Protein AF-A4RRZ8-F1 (afdb_monomer_lite)

Foldseek 3Di:
DFKWKWKWKPDFDWDDWVQWDWDDDPDPIIITIHRDDDDDTDTDTDHPPQPLPPQKMWMWMWIDDPPDDIDIDIDIDGDDQAAWAAWQWWADPLDTDGAAQQWIDHTDHGSSNDTDHTHGHKEDWQWWADCLDTDGHPDPFIDHTGHTSNDDTDHTFAQWAAWQWWADPLDTDGAPQQWTDHTDHGSPPDTDHTHGDKAAWQWWADCLDTHHHDPQWIDHTGDTSVDDTDDTHRNPDDDPPDPPPDDDDDDDDDDDDDDDD

Radius of gyration: 51.97 Å; chains: 1; bounding box: 113×78×155 Å

Organism: Ostreococcus lucimarinus (strain CCE9901) (NCBI:txid436017)

Secondary structure (DSSP, 8-state):
---EEEEEESSSEEE--TT-EEEE-SSS-EEEEB-S-SS----EEEPPS--SS-SEEEEEEEEE-STT-EEEEEEEEEPP-PPEEPTTEEEETTEEEEPPTTEE--S-EETTS----PEE-B--TTEEEETTEEEEPPTT-B--TT-BTTS-----BPPBPPTTEEEETTEEEEPPTTEE--S--BTTS----PEEPBP-TTEEEETTEEEEPPTTEE--TT-BTTS----PEE-SS------------------------

pLDDT: mean 77.28, std 18.75, range [31.69, 98.19]

Structure (mmCIF, N/CA/C/O backbone):
data_AF-A4RRZ8-F1
#
_entry.id   AF-A4RRZ8-F1
#
loop_
_atom_site.group_PDB
_atom_site.id
_atom_site.type_symbol
_atom_site.label_atom_id
_atom_site.label_alt_id
_atom_site.label_comp_id
_atom_site.label_asym_id
_atom_site.label_entity_id
_atom_site.label_seq_id
_atom_site.pdbx_PDB_ins_code
_atom_site.Cartn_x
_atom_site.Cartn_y
_atom_site.Cartn_z
_atom_site.occupancy
_atom_site.B_iso_or_equiv
_atom_site.auth_seq_id
_atom_site.auth_comp_id
_atom_site.auth_asym_id
_atom_site.auth_atom_id
_atom_site.pdbx_PDB_model_num
ATOM 1 N N . LEU A 1 1 ? -35.994 7.129 66.683 1.00 42.31 1 LEU A N 1
ATOM 2 C CA . LEU A 1 1 ? -34.677 6.774 66.101 1.00 42.31 1 LEU A CA 1
ATOM 3 C C . LEU A 1 1 ? -34.670 7.232 64.650 1.00 42.31 1 LEU A C 1
ATOM 5 O O . LEU A 1 1 ? -35.465 6.716 63.872 1.00 42.31 1 LEU A O 1
ATOM 9 N N . ALA A 1 2 ? -33.872 8.247 64.314 1.00 42.00 2 ALA A N 1
ATOM 10 C CA . ALA A 1 2 ? -33.789 8.756 62.948 1.00 42.00 2 ALA A CA 1
ATOM 11 C C . ALA A 1 2 ? -33.245 7.652 62.030 1.00 42.00 2 ALA A C 1
ATOM 13 O O . ALA A 1 2 ? -32.128 7.175 62.224 1.00 42.00 2 ALA A O 1
ATOM 14 N N . ARG A 1 3 ? -34.059 7.208 61.072 1.00 53.50 3 ARG A N 1
ATOM 15 C CA . ARG A 1 3 ? -33.624 6.300 60.010 1.00 53.50 3 ARG A CA 1
ATOM 16 C C . ARG A 1 3 ? -32.958 7.162 58.947 1.00 53.50 3 ARG A C 1
ATOM 18 O O . ARG A 1 3 ? -33.644 7.947 58.306 1.00 53.50 3 ARG A O 1
ATOM 25 N N . ALA A 1 4 ? -31.641 7.054 58.809 1.00 56.56 4 ALA A N 1
ATOM 26 C CA . ALA A 1 4 ? -30.900 7.756 57.767 1.00 56.56 4 ALA A CA 1
ATOM 27 C C . ALA A 1 4 ? -30.707 6.827 56.566 1.00 56.56 4 ALA A C 1
ATOM 29 O O . ALA A 1 4 ? -30.208 5.715 56.739 1.00 56.56 4 ALA A O 1
ATOM 30 N N . ALA A 1 5 ? -31.107 7.272 55.374 1.00 62.09 5 ALA A N 1
ATOM 31 C CA . ALA A 1 5 ? -30.840 6.580 54.112 1.00 62.09 5 ALA A CA 1
ATOM 32 C C . ALA A 1 5 ? -29.694 7.264 53.359 1.00 62.09 5 ALA A C 1
ATOM 34 O O . ALA A 1 5 ? -29.632 8.491 53.383 1.00 62.09 5 ALA A O 1
ATOM 35 N N . PHE A 1 6 ? -28.832 6.498 52.684 1.00 66.81 6 PHE A N 1
ATOM 36 C CA . PHE A 1 6 ? -27.756 7.023 51.841 1.00 66.81 6 PHE A CA 1
ATOM 37 C C . PHE A 1 6 ? -27.669 6.354 50.477 1.00 66.81 6 PHE A C 1
ATOM 39 O O . PHE A 1 6 ? -28.046 5.196 50.329 1.00 66.81 6 PHE A O 1
ATOM 46 N N . ALA A 1 7 ? -27.153 7.100 49.499 1.00 66.44 7 ALA A N 1
ATOM 47 C CA . ALA A 1 7 ? -26.849 6.636 48.150 1.00 66.44 7 ALA A CA 1
ATOM 48 C C . ALA A 1 7 ? -25.417 7.040 47.764 1.00 66.44 7 ALA A C 1
ATOM 50 O O . ALA A 1 7 ? -24.978 8.125 48.145 1.00 66.44 7 ALA A O 1
ATOM 51 N N . HIS A 1 8 ? -24.715 6.173 47.033 1.00 68.94 8 HIS A N 1
ATOM 52 C CA . HIS A 1 8 ? -23.346 6.362 46.544 1.00 68.94 8 HIS A CA 1
ATOM 53 C C . HIS A 1 8 ? -23.204 5.767 45.138 1.00 68.94 8 HIS A C 1
ATOM 55 O O . HIS A 1 8 ? -23.720 4.676 44.902 1.00 68.94 8 HIS A O 1
ATOM 61 N N . ALA A 1 9 ? -22.471 6.434 44.244 1.00 69.94 9 ALA A N 1
ATOM 62 C CA . ALA A 1 9 ? -22.083 5.906 42.935 1.00 69.94 9 ALA A CA 1
ATOM 63 C C . ALA A 1 9 ? -20.554 5.958 42.784 1.00 69.94 9 ALA A C 1
ATOM 65 O O . ALA A 1 9 ? -19.946 6.956 43.165 1.00 69.94 9 ALA A O 1
ATOM 66 N N . SER A 1 10 ? -19.932 4.907 42.240 1.00 71.88 10 SER A N 1
ATOM 67 C CA . SER A 1 10 ? -18.472 4.864 42.017 1.00 71.88 10 SER A CA 1
ATOM 68 C C . SER A 1 10 ? -17.986 5.781 40.883 1.00 71.88 10 SER A C 1
ATOM 70 O O . SER A 1 10 ? -16.820 6.169 40.871 1.00 71.88 10 SER A O 1
ATOM 72 N N . ALA A 1 11 ? -18.874 6.141 39.951 1.00 70.44 11 ALA A N 1
ATOM 73 C CA . ALA A 1 11 ? -18.633 7.074 38.853 1.00 70.44 11 ALA A CA 1
ATOM 74 C C . ALA A 1 11 ? -19.948 7.750 38.410 1.00 70.44 11 ALA A C 1
ATOM 76 O O . ALA A 1 11 ? -21.047 7.306 38.760 1.00 70.44 11 ALA A O 1
ATOM 77 N N . GLY A 1 12 ? -19.842 8.817 37.614 1.00 70.38 12 GLY A N 1
ATOM 78 C CA . GLY A 1 12 ? -20.982 9.621 37.161 1.00 70.38 12 GLY A CA 1
ATOM 79 C C . GLY A 1 12 ? -21.395 10.668 38.192 1.00 70.38 12 GLY A C 1
ATOM 80 O O . GLY A 1 12 ? -20.732 10.859 39.212 1.00 70.38 12 GLY A O 1
ATOM 81 N N . THR A 1 13 ? -22.483 11.384 37.925 1.00 69.12 13 THR A N 1
ATOM 82 C CA . THR A 1 13 ? -22.967 12.437 38.826 1.00 69.12 13 THR A CA 1
ATOM 83 C C . THR A 1 13 ? -24.378 12.112 39.282 1.00 69.12 13 THR A C 1
ATOM 85 O O . THR A 1 13 ? -25.307 11.991 38.485 1.00 69.12 13 THR A O 1
ATOM 88 N N . ALA A 1 14 ? -24.546 11.970 40.594 1.00 62.25 14 ALA A N 1
ATOM 89 C CA . ALA A 1 14 ? -25.864 11.891 41.195 1.00 62.25 14 ALA A CA 1
ATOM 90 C C . ALA A 1 14 ? -26.516 13.280 41.155 1.00 62.25 14 ALA A C 1
ATOM 92 O O . ALA A 1 14 ? -25.993 14.251 41.705 1.00 62.25 14 ALA A O 1
ATOM 93 N N . THR A 1 15 ? -27.658 13.377 40.484 1.00 59.16 15 THR A N 1
ATOM 94 C CA . THR A 1 15 ? -28.470 14.598 40.458 1.00 59.16 15 THR A CA 1
ATOM 95 C C . THR A 1 15 ? -29.501 14.536 4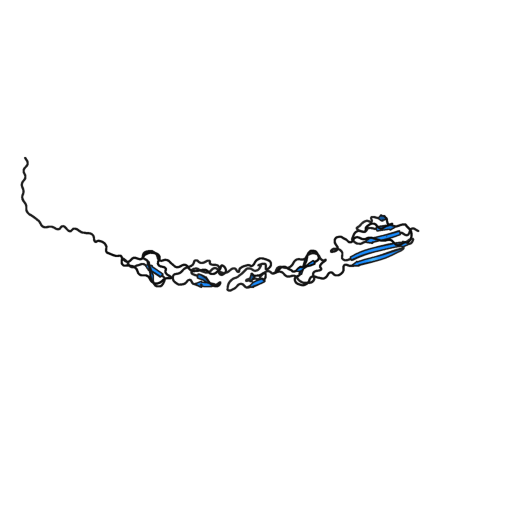1.580 1.00 59.16 15 THR A C 1
ATOM 97 O O . THR A 1 15 ? -30.027 13.469 41.892 1.00 59.16 15 THR A O 1
ATOM 100 N N . THR A 1 16 ? -29.725 15.675 42.233 1.00 57.06 16 THR A N 1
ATOM 101 C CA . THR A 1 16 ? -30.432 15.829 43.511 1.00 57.06 16 THR A CA 1
ATOM 102 C C . THR A 1 16 ? -31.694 14.967 43.639 1.00 57.06 16 THR A C 1
ATOM 104 O O . THR A 1 16 ? -32.581 14.991 42.790 1.00 57.06 16 THR A O 1
ATOM 107 N N . ILE A 1 17 ? -31.782 14.228 44.747 1.00 58.88 17 ILE A N 1
ATOM 108 C CA . ILE A 1 17 ? -32.890 13.332 45.098 1.00 58.88 17 ILE A CA 1
ATOM 109 C C . ILE A 1 17 ? -33.978 14.140 45.815 1.00 58.88 17 ILE A C 1
ATOM 111 O O . ILE A 1 17 ? -33.678 14.903 46.736 1.00 58.88 17 ILE A O 1
ATOM 115 N N . SER A 1 18 ? -35.251 13.924 45.478 1.00 57.97 18 SER A N 1
ATOM 116 C CA . SER A 1 18 ? -36.358 14.505 46.248 1.00 57.97 18 SER A CA 1
ATOM 117 C C . SER A 1 18 ? -36.330 14.009 47.703 1.00 57.97 18 SER A C 1
ATOM 119 O O . SER A 1 18 ? -36.471 12.814 47.984 1.00 57.97 18 SER A O 1
ATOM 121 N N . GLY A 1 19 ? -36.128 14.938 48.641 1.00 56.34 19 GLY A N 1
ATOM 122 C CA . GLY A 1 19 ? -36.114 14.672 50.079 1.00 56.34 19 GLY A CA 1
ATOM 123 C C . GLY A 1 19 ? -34.774 14.221 50.669 1.00 56.34 19 GLY A C 1
ATOM 124 O O . GLY A 1 19 ? -34.781 13.768 51.806 1.00 56.34 19 GLY A O 1
ATOM 125 N N . PHE A 1 20 ? -33.645 14.324 49.959 1.00 59.50 20 PHE A N 1
ATOM 126 C CA . PHE A 1 20 ? -32.319 14.100 50.555 1.00 59.50 20 PHE A CA 1
ATOM 127 C C . PHE A 1 20 ? -31.463 15.360 50.477 1.00 59.50 20 PHE A C 1
ATOM 129 O O . PHE A 1 20 ? -31.481 16.074 49.476 1.00 59.50 20 PHE A O 1
ATOM 136 N N . THR A 1 21 ? -30.647 15.579 51.503 1.00 61.75 21 THR A N 1
ATOM 137 C CA . THR A 1 21 ? -29.623 16.625 51.504 1.00 61.75 21 THR A CA 1
ATOM 138 C C . THR A 1 21 ? -28.299 16.020 51.049 1.00 61.75 21 THR A C 1
ATOM 140 O O . THR A 1 21 ? -27.862 15.000 51.592 1.00 61.75 21 THR A O 1
ATOM 143 N N . ALA A 1 22 ? -27.669 16.632 50.044 1.00 59.47 22 ALA A N 1
ATOM 144 C CA . ALA A 1 22 ? -26.332 16.254 49.600 1.00 59.47 22 ALA A CA 1
ATOM 145 C C . ALA A 1 22 ? -25.314 16.515 50.718 1.00 59.47 22 ALA A C 1
ATOM 147 O O . ALA A 1 22 ? -25.332 17.570 51.354 1.00 59.47 22 ALA A O 1
ATOM 148 N N . LYS A 1 23 ? -24.422 15.557 50.954 1.00 58.88 23 LYS A N 1
ATOM 149 C CA . LYS A 1 23 ? -23.319 15.669 51.901 1.00 58.88 23 LYS A CA 1
ATOM 150 C C . LYS A 1 23 ? -22.023 15.352 51.164 1.00 58.88 23 LYS A C 1
ATOM 152 O O . LYS A 1 23 ? -21.817 14.234 50.691 1.00 58.88 23 LYS A O 1
ATOM 157 N N . SER A 1 24 ? -21.139 16.339 51.076 1.00 52.25 24 SER A N 1
ATOM 158 C CA . SER A 1 24 ? -19.786 16.126 50.577 1.00 52.25 24 SER A CA 1
ATOM 159 C C . SER A 1 24 ? -19.030 15.222 51.550 1.00 52.25 24 SER A C 1
ATOM 161 O O . SER A 1 24 ? -18.995 15.458 52.758 1.00 52.25 24 SER A O 1
ATOM 163 N N . CYS A 1 25 ? -18.454 14.148 51.025 1.00 48.31 25 CYS A N 1
ATOM 164 C CA . CYS A 1 25 ? -17.498 13.306 51.732 1.00 48.31 25 CYS A CA 1
ATOM 165 C C . CYS A 1 25 ? -16.160 13.422 50.992 1.00 48.31 25 CYS A C 1
ATOM 167 O O . CYS A 1 25 ? -16.152 13.664 49.789 1.00 48.31 25 CYS A O 1
ATOM 169 N N . GLY A 1 26 ? -15.028 13.316 51.694 1.00 40.56 26 GLY A N 1
ATOM 170 C CA . GLY A 1 26 ? -13.715 13.386 51.041 1.00 40.56 26 GLY A CA 1
ATOM 171 C C . GLY A 1 26 ? -13.556 12.283 49.984 1.00 40.56 26 GLY A C 1
ATOM 172 O O . GLY A 1 26 ? -13.841 11.123 50.276 1.00 40.56 26 GLY A O 1
ATOM 173 N N . GLY A 1 27 ? -13.115 12.646 48.773 1.00 53.72 27 GLY A N 1
ATOM 174 C CA . GLY A 1 27 ? -12.988 11.752 47.608 1.00 53.72 27 GLY A CA 1
ATOM 175 C C . GLY A 1 27 ? -14.023 12.026 46.502 1.00 53.72 27 GLY A C 1
ATOM 176 O O . GLY A 1 27 ? -14.731 13.026 46.542 1.00 53.72 27 GLY A O 1
ATOM 177 N N . THR A 1 28 ? -14.126 11.139 45.503 1.00 41.31 28 THR A N 1
ATOM 178 C CA . THR A 1 28 ? -15.134 11.205 44.412 1.00 41.31 28 THR A CA 1
ATOM 179 C C . THR A 1 28 ? -16.538 10.742 44.841 1.00 41.31 28 THR A C 1
ATOM 181 O O . THR A 1 28 ? -17.485 10.790 44.059 1.00 41.31 28 THR A O 1
ATOM 184 N N . ALA A 1 29 ? -16.686 10.309 46.092 1.00 44.91 29 ALA A N 1
ATOM 185 C CA . ALA A 1 29 ? -17.890 9.716 46.657 1.00 44.91 29 ALA A CA 1
ATOM 186 C C . ALA A 1 29 ? -18.890 10.777 47.166 1.00 44.91 29 ALA A C 1
ATOM 188 O O . ALA A 1 29 ? -18.648 11.437 48.178 1.00 44.91 29 ALA A O 1
ATOM 189 N N . GLN A 1 30 ? -20.056 10.900 46.524 1.00 55.41 30 GLN A N 1
ATOM 190 C CA . GLN A 1 30 ? -21.187 11.702 47.023 1.00 55.41 30 GLN A CA 1
ATOM 191 C C . GLN A 1 30 ? -22.047 10.854 47.976 1.00 55.41 30 GLN A C 1
ATOM 193 O O . GLN A 1 30 ? -22.401 9.725 47.634 1.00 55.41 30 GLN A O 1
ATOM 198 N N . GLN A 1 31 ? -22.393 11.378 49.159 1.00 57.97 31 GLN A N 1
ATOM 199 C CA . GLN A 1 31 ? -23.357 10.757 50.077 1.00 57.97 31 GLN A CA 1
ATOM 200 C C . GLN A 1 31 ? -24.593 11.651 50.206 1.00 57.97 31 GLN A C 1
ATOM 202 O O . GLN A 1 31 ? -24.480 12.859 50.372 1.00 57.97 31 GLN A O 1
ATOM 207 N N . TYR A 1 32 ? -25.786 11.069 50.178 1.00 59.12 32 TYR A N 1
ATOM 208 C CA . TYR A 1 32 ? -27.049 11.788 50.395 1.00 59.12 32 TYR A CA 1
ATOM 209 C C . TYR A 1 32 ? -27.674 11.307 51.702 1.00 59.12 32 TYR A C 1
ATOM 211 O O . TYR A 1 32 ? -27.564 10.127 51.994 1.00 59.12 32 TYR A O 1
ATOM 219 N N . ALA A 1 33 ? -28.306 12.169 52.500 1.00 59.09 33 ALA A N 1
ATOM 220 C CA . ALA A 1 33 ? -28.967 11.759 53.746 1.00 59.09 33 ALA A CA 1
ATOM 221 C C . ALA A 1 33 ? -30.409 12.278 53.823 1.00 59.09 33 ALA A C 1
ATOM 223 O O . ALA A 1 33 ? -30.681 13.417 53.448 1.00 59.09 33 ALA A O 1
ATOM 224 N N . ASN A 1 34 ? -31.327 11.460 54.341 1.00 60.94 34 ASN A N 1
ATOM 225 C CA . ASN A 1 34 ? -32.708 11.848 54.653 1.00 60.94 34 ASN A CA 1
ATOM 226 C C . ASN A 1 34 ? -33.050 11.426 56.089 1.00 60.94 34 ASN A C 1
ATOM 228 O O . ASN A 1 34 ? -32.722 10.309 56.475 1.00 60.94 34 ASN A O 1
ATOM 232 N N . SER A 1 35 ? -33.694 12.301 56.867 1.00 55.41 35 SER A N 1
ATOM 233 C CA . SER A 1 35 ? -34.148 12.060 58.248 1.00 55.41 35 SER A CA 1
ATOM 234 C C . SER A 1 35 ? -35.673 11.855 58.387 1.00 55.41 35 SER A C 1
ATOM 236 O O . SER A 1 35 ? -36.175 11.780 59.509 1.00 55.41 35 SER A O 1
ATOM 238 N N . GLY A 1 36 ? -36.417 11.762 57.276 1.00 55.88 36 GLY A N 1
ATOM 239 C CA . GLY A 1 36 ? -37.886 11.724 57.219 1.00 55.88 36 GLY A CA 1
ATOM 240 C C . GLY A 1 36 ? -38.544 10.349 56.990 1.00 55.88 36 GLY A C 1
ATOM 241 O O . GLY A 1 36 ? -37.880 9.338 56.775 1.00 55.88 36 GLY A O 1
ATOM 242 N N . ALA A 1 37 ? -39.886 10.340 57.058 1.00 53.06 37 ALA A N 1
ATOM 243 C CA . ALA A 1 37 ? -40.783 9.174 57.121 1.00 53.06 37 ALA A CA 1
ATOM 244 C C . ALA A 1 37 ? -40.642 8.125 55.992 1.00 53.06 37 ALA A C 1
ATOM 246 O O . ALA A 1 37 ? -40.188 8.417 54.884 1.00 53.06 37 ALA A O 1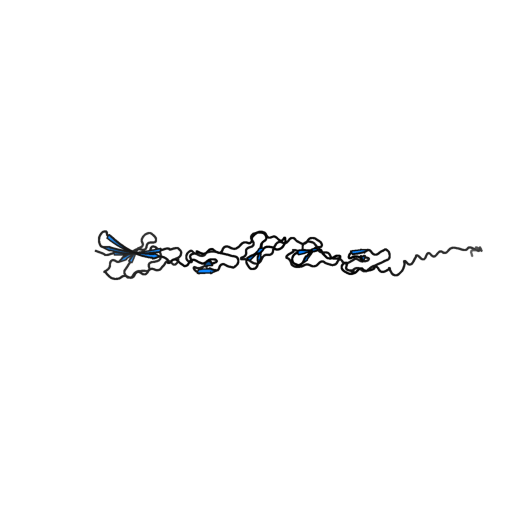
ATOM 247 N N . SER A 1 38 ? -41.102 6.899 56.284 1.00 56.81 38 SER A N 1
ATOM 248 C CA . SER A 1 38 ? -41.115 5.747 55.372 1.00 56.81 38 SER A CA 1
ATOM 249 C C . SER A 1 38 ? -41.906 6.024 54.089 1.00 56.81 38 SER A C 1
ATOM 251 O O . SER A 1 38 ? -43.068 6.415 54.155 1.00 56.81 38 SER A O 1
ATOM 253 N N . GLY A 1 39 ? -41.296 5.765 52.932 1.00 62.12 39 GLY A N 1
ATOM 254 C CA . GLY A 1 39 ? -41.930 5.845 51.615 1.00 62.12 39 GLY A CA 1
ATOM 255 C C . GLY A 1 39 ? -40.915 5.629 50.490 1.00 62.12 39 GLY A C 1
ATOM 256 O O . GLY A 1 39 ? -39.708 5.687 50.731 1.00 62.12 39 GLY A O 1
ATOM 257 N N . THR A 1 40 ? -41.393 5.387 49.269 1.00 63.03 40 THR A N 1
ATOM 258 C CA . THR A 1 40 ? -40.542 5.253 48.075 1.00 63.03 40 THR A CA 1
ATOM 259 C C . THR A 1 40 ? -39.815 6.565 47.784 1.00 63.03 40 THR A C 1
ATOM 261 O O . THR A 1 40 ? -40.402 7.647 47.872 1.00 63.03 40 THR A O 1
ATOM 264 N N . LYS A 1 41 ? -38.529 6.477 47.438 1.00 67.06 41 LYS A N 1
ATOM 265 C CA . LYS A 1 41 ? -37.693 7.614 47.039 1.00 67.06 41 LYS A CA 1
ATOM 266 C C . LYS A 1 41 ? -37.036 7.311 45.695 1.00 67.06 41 LYS A C 1
ATOM 268 O O . LYS A 1 41 ? -36.606 6.183 45.478 1.00 67.06 41 LYS A O 1
ATOM 273 N N . THR A 1 42 ? -36.941 8.314 44.826 1.00 66.06 42 THR A N 1
ATOM 274 C CA . THR A 1 42 ? -36.395 8.165 43.467 1.00 66.06 42 THR A CA 1
ATOM 275 C C . THR A 1 42 ? -35.025 8.813 43.373 1.00 66.06 42 THR A C 1
ATOM 277 O O . THR A 1 42 ? -34.907 10.016 43.590 1.00 66.06 42 THR A O 1
ATOM 280 N N . PHE A 1 43 ? -34.010 8.022 43.034 1.00 69.38 43 PHE A N 1
ATOM 281 C CA . PHE A 1 43 ? -32.640 8.463 42.789 1.00 69.38 43 PHE A CA 1
ATOM 282 C C . PHE A 1 43 ? -32.410 8.632 41.285 1.00 69.38 43 PHE A C 1
ATOM 284 O O . PHE A 1 43 ? -32.597 7.678 40.533 1.00 69.38 43 PHE A O 1
ATOM 291 N N . THR A 1 44 ? -31.991 9.826 40.857 1.00 70.44 44 THR A N 1
ATOM 292 C CA . THR A 1 44 ? -31.631 10.095 39.458 1.00 70.44 44 THR A CA 1
ATOM 293 C C . THR A 1 44 ? -30.116 10.176 39.338 1.00 70.44 44 THR A C 1
ATOM 295 O O . THR A 1 44 ? -29.476 11.056 39.919 1.00 70.44 44 THR A O 1
ATOM 298 N N . TRP A 1 45 ? -29.540 9.261 38.568 1.00 74.06 45 TRP A N 1
ATOM 299 C CA . TRP A 1 45 ? -28.114 9.221 38.272 1.00 74.06 45 TRP A CA 1
ATOM 300 C C . TRP A 1 45 ? -27.881 9.558 36.810 1.00 74.06 45 TRP A C 1
ATOM 302 O O . TRP A 1 45 ? -28.532 8.998 35.929 1.00 74.06 45 TRP A O 1
ATOM 312 N N . THR A 1 46 ? -26.948 10.472 36.570 1.00 73.19 46 THR A N 1
ATOM 313 C CA . THR A 1 46 ? -26.467 10.775 35.227 1.00 73.19 46 THR A CA 1
ATOM 314 C C . THR A 1 46 ? -25.170 10.015 35.007 1.00 73.19 46 THR A C 1
ATOM 316 O O . THR A 1 46 ? -24.222 10.144 35.792 1.00 73.19 46 THR A O 1
ATOM 319 N N . ALA A 1 47 ? -25.145 9.215 33.944 1.00 69.88 47 ALA A N 1
ATOM 320 C CA . ALA A 1 47 ? -23.963 8.473 33.546 1.00 69.88 47 ALA A CA 1
ATOM 321 C C . ALA A 1 47 ? -22.767 9.411 33.296 1.00 69.88 47 ALA A C 1
ATOM 323 O O . ALA A 1 47 ? -22.972 10.553 32.876 1.00 69.88 47 ALA A O 1
ATOM 324 N N . PRO A 1 48 ? -21.520 8.963 33.548 1.00 69.06 48 PRO A N 1
ATOM 325 C CA . PRO A 1 48 ? -20.341 9.706 33.129 1.00 69.06 48 PRO A CA 1
ATOM 326 C C . PRO A 1 48 ? -20.419 10.029 31.635 1.00 69.06 48 PRO A C 1
ATOM 328 O O . PRO A 1 48 ? -20.861 9.197 30.844 1.00 69.06 48 PRO A O 1
ATOM 331 N N . ALA A 1 49 ? -19.943 11.214 31.252 1.00 65.00 49 ALA A N 1
ATOM 332 C CA . ALA A 1 49 ? -19.852 11.600 29.844 1.00 65.00 49 ALA A CA 1
ATOM 333 C C . ALA A 1 49 ? -18.916 10.672 29.046 1.00 65.00 49 ALA A C 1
ATOM 335 O O . ALA A 1 49 ? -19.108 10.489 27.849 1.00 65.00 49 ALA A O 1
ATOM 336 N N . ASP A 1 50 ? -17.940 10.060 29.722 1.00 62.53 50 ASP A N 1
ATOM 337 C CA . ASP A 1 50 ? -17.043 9.062 29.158 1.00 62.53 50 ASP A CA 1
ATOM 338 C C . ASP A 1 50 ? -17.301 7.678 29.779 1.00 62.53 50 ASP A C 1
ATOM 340 O O . ASP A 1 50 ? -16.887 7.382 30.899 1.00 62.53 50 ASP A O 1
ATOM 344 N N . LEU A 1 51 ? -17.998 6.819 29.035 1.00 64.12 51 LEU A N 1
ATOM 345 C CA . LEU A 1 51 ? -18.240 5.419 29.403 1.00 64.12 51 LEU A CA 1
ATOM 346 C C . LEU A 1 51 ? -17.117 4.474 28.935 1.00 64.12 51 LEU A C 1
ATOM 348 O O . LEU A 1 51 ? -17.182 3.264 29.182 1.00 64.12 51 LEU A O 1
ATOM 352 N N . THR A 1 52 ? -16.091 4.983 28.245 1.00 61.91 52 THR A N 1
ATOM 353 C CA . THR A 1 52 ? -14.968 4.158 27.771 1.00 61.91 52 THR A CA 1
ATOM 354 C C . THR A 1 52 ? -14.025 3.788 28.915 1.00 61.91 52 THR A C 1
ATOM 356 O O . THR A 1 52 ? -13.583 2.639 28.985 1.00 61.91 52 THR A O 1
ATOM 359 N N . SER A 1 53 ? -13.831 4.706 29.867 1.00 59.62 53 SER A N 1
ATOM 360 C CA . SER A 1 53 ? -12.984 4.558 31.059 1.00 59.62 53 SER A CA 1
ATOM 361 C C . SER A 1 53 ? -13.649 3.843 32.244 1.00 59.62 53 SER A C 1
ATOM 363 O O . SER A 1 53 ? -12.988 3.574 33.248 1.00 59.62 53 SER A O 1
ATOM 365 N N . VAL A 1 54 ? -14.937 3.491 32.141 1.00 64.56 54 VAL A N 1
ATOM 366 C CA . VAL A 1 54 ? -15.706 2.868 33.229 1.00 64.56 54 VAL A CA 1
ATOM 367 C C . VAL A 1 54 ? -16.244 1.502 32.791 1.00 64.56 54 VAL A C 1
ATOM 369 O O . VAL A 1 54 ? -17.146 1.407 31.962 1.00 64.56 54 VAL A O 1
ATOM 372 N N . SER A 1 55 ? -15.689 0.421 33.348 1.00 66.81 55 SER A N 1
ATOM 373 C CA . SER A 1 55 ? -16.116 -0.963 33.065 1.00 66.81 55 SER A CA 1
ATOM 374 C C . SER A 1 55 ? -17.391 -1.359 33.816 1.00 66.81 55 SER A C 1
ATOM 376 O O . SER A 1 55 ? -18.220 -2.115 33.299 1.00 66.81 55 SER A O 1
ATOM 378 N N . SER A 1 56 ? -17.566 -0.820 35.021 1.00 71.00 56 SER A N 1
ATOM 379 C CA . SER A 1 56 ? -18.754 -1.003 35.843 1.00 71.00 56 SER A CA 1
ATOM 380 C C . SER A 1 56 ? -19.007 0.205 36.737 1.00 71.00 56 SER A C 1
ATOM 382 O O . SER A 1 56 ? -18.070 0.824 37.244 1.00 71.00 56 SER A O 1
ATOM 384 N N . VAL A 1 57 ? -20.280 0.510 36.975 1.00 72.25 57 VAL A N 1
ATOM 385 C CA . VAL A 1 57 ? -20.705 1.497 37.973 1.00 72.25 57 VAL A CA 1
ATOM 386 C C . VAL A 1 57 ? -21.445 0.775 39.084 1.00 72.25 57 VAL A C 1
ATOM 388 O O . VAL A 1 57 ? -22.439 0.100 38.823 1.00 72.25 57 VAL A O 1
ATOM 391 N N . ASP A 1 58 ? -20.992 0.963 40.319 1.00 74.56 58 ASP A N 1
ATOM 392 C CA . ASP A 1 58 ? -21.683 0.462 41.499 1.00 74.56 58 ASP A CA 1
ATOM 393 C C . ASP A 1 58 ? -22.517 1.578 42.112 1.00 74.56 58 ASP A C 1
ATOM 395 O O . ASP A 1 58 ? -21.989 2.613 42.527 1.00 74.56 58 ASP A O 1
ATOM 399 N N . ILE A 1 59 ? -23.823 1.344 42.199 1.00 72.88 59 ILE A N 1
ATOM 400 C CA . ILE A 1 59 ? -24.778 2.209 42.885 1.00 72.88 59 ILE A CA 1
ATOM 401 C C . ILE A 1 59 ? -25.166 1.509 44.183 1.00 72.88 59 ILE A C 1
ATOM 403 O O . ILE A 1 59 ? -25.839 0.482 44.174 1.00 72.88 59 ILE A O 1
ATOM 407 N N . SER A 1 60 ? -24.726 2.049 45.316 1.00 71.06 60 SER A N 1
ATOM 408 C CA . SER A 1 60 ? -25.087 1.539 46.639 1.00 71.06 60 SER A CA 1
ATOM 409 C C . SER A 1 60 ? -26.170 2.405 47.264 1.00 71.06 60 SER A C 1
ATOM 411 O O . SER A 1 60 ? -25.973 3.612 47.389 1.00 71.06 60 SER A O 1
ATOM 413 N N . ALA A 1 61 ? -27.252 1.797 47.742 1.00 69.69 61 ALA A N 1
ATOM 414 C CA . ALA A 1 61 ? -28.234 2.431 48.615 1.00 69.69 61 ALA A CA 1
ATOM 415 C C . ALA A 1 61 ? -28.284 1.698 49.959 1.00 69.69 61 ALA A C 1
ATOM 417 O O . ALA A 1 61 ? -28.188 0.473 50.006 1.00 69.69 61 ALA A O 1
ATOM 418 N N . GLY A 1 62 ? -28.431 2.416 51.068 1.00 67.00 62 GLY A N 1
ATOM 419 C CA . GLY A 1 62 ? -28.543 1.773 52.373 1.00 67.00 62 GLY A CA 1
ATOM 420 C C . GLY A 1 62 ? -29.290 2.590 53.405 1.00 67.00 62 GLY A C 1
ATOM 421 O O . GLY A 1 62 ? -29.541 3.777 53.207 1.00 67.00 62 GLY A O 1
ATOM 422 N N . TYR A 1 63 ? -29.656 1.945 54.510 1.00 64.69 63 TYR A N 1
ATOM 423 C CA . TYR A 1 63 ? -30.280 2.599 55.658 1.00 64.69 63 TYR A CA 1
ATOM 424 C C . TYR A 1 63 ? -29.624 2.159 56.969 1.00 64.69 63 TYR A C 1
ATOM 426 O O . TYR A 1 63 ? -29.175 1.019 57.100 1.00 64.69 63 TYR A O 1
ATOM 434 N N . ALA A 1 64 ? -29.575 3.070 57.942 1.00 60.22 64 ALA A N 1
ATOM 435 C CA . ALA A 1 64 ? -29.125 2.791 59.304 1.00 60.22 64 ALA A CA 1
ATOM 436 C C . ALA A 1 64 ? -30.338 2.665 60.239 1.00 60.22 64 ALA A C 1
ATOM 438 O O . ALA A 1 64 ? -31.119 3.611 60.389 1.00 60.22 64 ALA A O 1
ATOM 439 N N . ALA A 1 65 ? -30.512 1.497 60.860 1.00 53.62 65 ALA A N 1
ATOM 440 C CA . ALA A 1 65 ? -31.608 1.222 61.788 1.00 53.62 65 ALA A CA 1
ATOM 441 C C . ALA A 1 65 ? -31.078 1.064 63.219 1.00 53.62 65 ALA A C 1
ATOM 443 O O . ALA A 1 65 ? -30.749 -0.038 63.640 1.00 53.62 65 ALA A O 1
ATOM 444 N N . GLY A 1 66 ? -31.016 2.163 63.980 1.00 53.81 66 GLY A N 1
ATOM 445 C CA . GLY A 1 66 ? -30.485 2.119 65.349 1.00 53.81 66 GLY A CA 1
ATOM 446 C C . GLY A 1 66 ? -28.999 1.730 65.385 1.00 53.81 66 GLY A C 1
ATOM 447 O O . GLY A 1 66 ? -28.382 1.496 64.352 1.00 53.81 66 GLY A O 1
ATOM 448 N N . GLN A 1 67 ? -28.383 1.774 66.563 1.00 45.84 67 GLN A N 1
ATOM 449 C CA . GLN A 1 67 ? -26.926 1.774 66.729 1.00 45.84 67 GLN A CA 1
ATOM 450 C C . GLN A 1 67 ? -26.251 0.527 66.116 1.00 45.84 67 GLN A C 1
ATOM 452 O O . GLN A 1 67 ? -26.248 -0.537 66.721 1.00 45.84 67 GLN A O 1
ATOM 457 N N . GLY A 1 68 ? -25.645 0.674 64.932 1.00 51.84 68 GLY A N 1
ATOM 458 C CA . GLY A 1 68 ? -24.561 -0.200 64.466 1.00 51.84 68 GLY A CA 1
ATOM 459 C C . GLY A 1 68 ? -24.763 -0.957 63.150 1.00 51.84 68 GLY A C 1
ATOM 460 O O . GLY A 1 68 ? -23.763 -1.298 62.524 1.00 51.84 68 GLY A O 1
ATOM 461 N N . ALA A 1 69 ? -25.992 -1.195 62.679 1.00 55.25 69 ALA A N 1
ATOM 462 C CA . ALA A 1 69 ? -26.214 -2.013 61.480 1.00 55.25 69 ALA A CA 1
ATOM 463 C C . ALA A 1 69 ? -26.650 -1.174 60.270 1.00 55.25 69 ALA A C 1
ATOM 465 O O . ALA A 1 69 ? -27.710 -0.540 60.271 1.00 55.25 69 ALA A O 1
ATOM 466 N N . VAL A 1 70 ? -25.821 -1.195 59.224 1.00 61.81 70 VAL A N 1
ATOM 467 C CA . VAL A 1 70 ? -26.113 -0.604 57.917 1.00 61.81 70 VAL A CA 1
ATOM 468 C C . VAL A 1 70 ? -26.440 -1.725 56.935 1.00 61.81 70 VAL A C 1
ATOM 470 O O . VAL A 1 70 ? -25.579 -2.546 56.629 1.00 61.81 70 VAL A O 1
ATOM 473 N N . THR A 1 71 ? -27.658 -1.743 56.396 1.00 64.12 71 THR A N 1
ATOM 474 C CA . THR A 1 71 ? -28.006 -2.635 55.279 1.00 64.12 71 THR A CA 1
ATOM 475 C C . THR A 1 71 ? -27.702 -1.913 53.971 1.00 64.12 71 THR A C 1
ATOM 477 O O . THR A 1 71 ? -28.266 -0.847 53.729 1.00 64.12 71 THR A O 1
ATOM 480 N N . ARG A 1 72 ? -26.808 -2.468 53.139 1.00 69.50 72 ARG A N 1
ATOM 481 C CA . ARG A 1 72 ? -26.482 -1.960 51.795 1.00 69.50 72 ARG A CA 1
ATOM 482 C C . ARG A 1 72 ? -27.083 -2.863 50.723 1.00 69.50 72 ARG A C 1
ATOM 484 O O . ARG A 1 72 ? -26.925 -4.077 50.785 1.00 69.50 72 ARG A O 1
ATOM 491 N N . GLN A 1 73 ? -27.715 -2.258 49.729 1.00 73.31 73 GLN A N 1
ATOM 492 C CA . GLN A 1 73 ? -28.030 -2.877 48.450 1.00 73.31 73 GLN A CA 1
ATOM 493 C C . GLN A 1 73 ? -27.139 -2.245 47.387 1.00 73.31 73 GLN A C 1
ATOM 495 O O . GLN A 1 73 ? -27.064 -1.019 47.305 1.00 73.31 73 GLN A O 1
ATOM 500 N N . THR A 1 74 ? -26.466 -3.077 46.599 1.00 74.94 74 THR A N 1
ATOM 501 C CA . THR A 1 74 ? -25.597 -2.639 45.504 1.00 74.94 74 THR A CA 1
ATOM 502 C C . THR A 1 74 ? -26.210 -3.077 44.183 1.00 74.94 74 THR A C 1
ATOM 504 O O . THR A 1 74 ? -26.551 -4.245 44.016 1.00 74.94 74 THR A O 1
ATOM 507 N N . ILE A 1 75 ? -26.345 -2.136 43.254 1.00 76.75 75 ILE A N 1
ATOM 508 C CA . ILE A 1 75 ? -26.687 -2.378 41.854 1.00 76.75 75 ILE A CA 1
ATOM 509 C C . ILE A 1 75 ? -25.415 -2.134 41.048 1.00 76.75 75 ILE A C 1
ATOM 511 O O . ILE A 1 75 ? -24.906 -1.014 41.038 1.00 76.75 75 ILE A O 1
ATOM 515 N N . THR A 1 76 ? -24.916 -3.168 40.377 1.00 76.88 76 THR A N 1
ATOM 516 C CA . THR A 1 76 ? -23.759 -3.066 39.484 1.00 76.88 76 THR A CA 1
ATOM 517 C C . THR A 1 76 ? -24.251 -2.974 38.047 1.00 76.88 76 THR A C 1
ATOM 519 O O . THR A 1 76 ? -24.894 -3.891 37.535 1.00 76.88 76 THR A O 1
ATOM 522 N N . LEU A 1 77 ? -23.958 -1.853 37.394 1.00 74.56 77 LEU A N 1
ATOM 523 C CA . LEU A 1 77 ? -24.183 -1.664 35.966 1.00 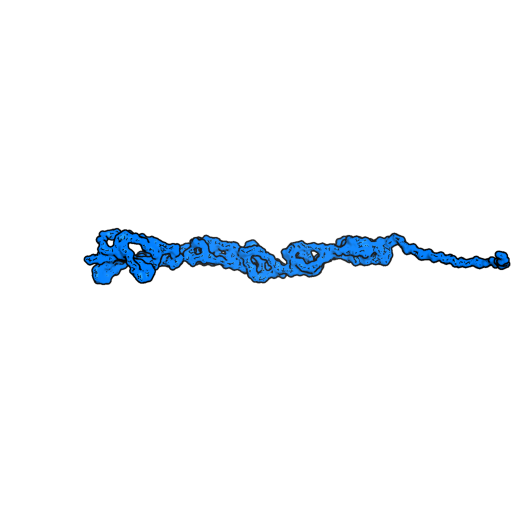74.56 77 LEU A CA 1
ATOM 524 C C . LEU A 1 77 ? -22.891 -2.018 35.239 1.00 74.56 77 LEU A C 1
ATOM 526 O O . LEU A 1 77 ? -21.914 -1.277 35.323 1.00 74.56 77 LEU A O 1
ATOM 530 N N . THR A 1 78 ? -22.875 -3.149 34.543 1.00 71.06 78 THR A N 1
ATOM 531 C CA . THR A 1 78 ? -21.725 -3.570 33.736 1.00 71.06 78 THR A CA 1
ATOM 532 C C . THR A 1 78 ? -21.939 -3.161 32.288 1.00 71.06 78 THR A C 1
ATOM 534 O O . THR A 1 78 ? -23.027 -3.345 31.737 1.00 71.06 78 THR A O 1
ATOM 537 N N . ARG A 1 79 ? -20.895 -2.622 31.651 1.00 70.00 79 ARG A N 1
ATOM 538 C CA . ARG A 1 79 ? -20.933 -2.350 30.212 1.00 70.00 79 ARG A CA 1
ATOM 539 C C . ARG A 1 79 ? -21.138 -3.668 29.462 1.00 70.00 79 ARG A C 1
ATOM 541 O O . ARG A 1 79 ? -20.370 -4.609 29.658 1.00 70.00 79 ARG A O 1
ATOM 548 N N . ALA A 1 80 ? -22.154 -3.734 28.601 1.00 67.81 80 ALA A N 1
ATOM 549 C CA . ALA A 1 80 ? -22.319 -4.877 27.708 1.00 67.81 80 ALA A CA 1
ATOM 550 C C . ALA A 1 80 ? -21.046 -5.039 26.853 1.00 67.81 80 ALA A C 1
ATOM 552 O O . ALA A 1 80 ? -20.460 -4.023 26.460 1.00 67.81 80 ALA A O 1
ATOM 553 N N . PRO A 1 81 ? -20.590 -6.271 26.560 1.00 66.69 81 PRO A N 1
ATOM 554 C CA . PRO A 1 81 ? -19.488 -6.466 25.631 1.00 66.69 81 PRO A CA 1
ATOM 555 C C . PRO A 1 81 ? -19.898 -5.872 24.279 1.00 66.69 81 PRO A C 1
ATOM 557 O O . PRO A 1 81 ? -20.777 -6.395 23.598 1.00 66.69 81 PRO A O 1
ATOM 560 N N . GLY A 1 82 ? -19.312 -4.723 23.931 1.00 67.56 82 GLY A N 1
ATOM 561 C CA . GLY A 1 82 ? -19.487 -4.128 22.613 1.00 67.56 82 GLY A CA 1
ATOM 562 C C . GLY A 1 82 ? -18.961 -5.096 21.563 1.00 67.56 82 GLY A C 1
ATOM 563 O O . GLY A 1 82 ? -17.956 -5.769 21.804 1.00 67.56 82 GLY A O 1
ATOM 564 N N . ALA A 1 83 ? -19.643 -5.186 20.420 1.00 80.00 83 ALA A N 1
ATOM 565 C CA . ALA A 1 83 ? -19.157 -5.989 19.307 1.00 80.00 83 ALA A CA 1
ATOM 566 C C . ALA A 1 83 ? -17.720 -5.568 18.975 1.00 80.00 83 ALA A C 1
ATOM 568 O O . ALA A 1 83 ? -17.425 -4.377 18.872 1.00 80.00 83 ALA A O 1
ATOM 569 N N . ALA A 1 84 ? -16.823 -6.543 18.863 1.00 90.12 84 ALA A N 1
ATOM 570 C CA . ALA A 1 84 ? -15.471 -6.273 18.418 1.00 90.12 84 ALA A CA 1
ATOM 571 C C . ALA A 1 84 ? -15.466 -6.040 16.903 1.00 90.12 84 ALA A C 1
ATOM 573 O O . ALA A 1 84 ? -16.214 -6.698 16.174 1.00 90.12 84 ALA A O 1
ATOM 574 N N . CYS A 1 85 ? -14.617 -5.136 16.423 1.00 95.00 85 CYS A N 1
ATOM 575 C CA . CYS A 1 85 ? -14.473 -4.909 14.995 1.00 95.00 85 CYS A CA 1
ATOM 576 C C . CYS A 1 85 ? -13.929 -6.155 14.295 1.00 95.00 85 CYS A C 1
ATOM 578 O O . CYS A 1 85 ? -13.086 -6.887 14.833 1.00 95.00 85 CYS A O 1
ATOM 580 N N . ALA A 1 86 ? -14.447 -6.393 13.091 1.00 96.38 86 ALA A N 1
ATOM 581 C CA . ALA A 1 86 ? -14.027 -7.501 12.248 1.00 96.38 86 ALA A CA 1
ATOM 582 C C . ALA A 1 86 ? -12.624 -7.255 11.667 1.00 96.38 86 ALA A C 1
ATOM 584 O O . ALA A 1 86 ? -12.044 -6.177 11.810 1.00 96.38 86 ALA A O 1
ATOM 585 N N . THR A 1 87 ? -12.074 -8.258 10.983 1.00 97.31 87 THR A N 1
ATOM 586 C CA . THR A 1 87 ? -10.815 -8.111 10.241 1.00 97.31 87 THR A CA 1
ATOM 587 C C . THR A 1 87 ? -10.924 -6.963 9.234 1.00 97.31 87 THR A C 1
ATOM 589 O O . THR A 1 87 ? -11.959 -6.795 8.589 1.00 97.31 87 THR A O 1
ATOM 592 N N . ASN A 1 88 ? -9.845 -6.192 9.085 1.00 97.06 88 ASN A N 1
ATOM 593 C CA . ASN A 1 88 ? -9.758 -5.001 8.232 1.00 97.06 88 ASN A CA 1
ATOM 594 C C . ASN A 1 88 ? -10.727 -3.874 8.620 1.00 97.06 88 ASN A C 1
ATOM 596 O O . ASN A 1 88 ? -11.115 -3.064 7.777 1.00 97.06 88 ASN A O 1
ATOM 600 N N . GLN A 1 89 ? -11.091 -3.791 9.900 1.00 97.31 89 GLN A N 1
ATOM 601 C CA . GLN A 1 89 ? -11.783 -2.645 10.483 1.00 97.31 89 GLN A CA 1
ATOM 602 C C . GLN A 1 89 ? -10.990 -2.088 11.668 1.00 97.31 89 GLN A C 1
ATOM 604 O O . GLN A 1 89 ? -10.316 -2.826 12.384 1.00 97.31 89 GLN A O 1
ATOM 609 N N . ARG A 1 90 ? -11.097 -0.777 11.877 1.00 96.31 90 ARG A N 1
ATOM 610 C CA . ARG A 1 90 ? -10.571 -0.040 13.031 1.00 96.31 90 ARG A CA 1
ATOM 611 C C . ARG A 1 90 ? -11.706 0.663 13.764 1.00 96.31 90 ARG A C 1
ATOM 613 O O . ARG A 1 90 ? -12.738 0.956 13.158 1.00 96.31 90 ARG A O 1
ATOM 620 N N . VAL A 1 91 ? -11.506 0.981 15.035 1.00 94.50 91 VAL A N 1
ATOM 621 C CA . VAL A 1 91 ? -12.438 1.807 15.804 1.00 94.50 91 VAL A CA 1
ATOM 622 C C . VAL A 1 91 ? -12.199 3.271 15.459 1.00 94.50 91 VAL A C 1
ATOM 624 O O . VAL A 1 91 ? -11.068 3.750 15.504 1.00 94.50 91 VAL A O 1
ATOM 627 N N . SER A 1 92 ? -13.264 3.989 15.126 1.00 93.44 92 SER A N 1
ATOM 628 C CA . SER A 1 92 ? -13.250 5.444 15.018 1.00 93.44 92 SER A CA 1
ATOM 629 C C . SER A 1 92 ? -14.551 6.011 15.568 1.00 93.44 92 SER A C 1
ATOM 631 O O . SER A 1 92 ? -15.635 5.632 15.121 1.00 93.44 92 SER A O 1
ATOM 633 N N . SER A 1 93 ? -14.448 6.888 16.568 1.00 89.00 93 SER A N 1
ATOM 634 C CA . SER A 1 93 ? -15.584 7.492 17.277 1.00 89.00 93 SER A CA 1
ATOM 635 C C . SER A 1 93 ? -16.612 6.466 17.771 1.00 89.00 93 SER A C 1
ATOM 637 O O . SER A 1 93 ? -17.822 6.669 17.673 1.00 89.00 93 SER A O 1
ATOM 639 N N . GLY A 1 94 ? -16.130 5.334 18.290 1.00 84.50 94 GLY A N 1
ATOM 640 C CA . GLY A 1 94 ? -16.987 4.279 18.832 1.00 84.50 94 GLY A CA 1
ATOM 641 C C . GLY A 1 94 ? -17.673 3.384 17.795 1.00 84.50 94 GLY A C 1
ATOM 642 O O . GLY A 1 94 ? -18.565 2.615 18.151 1.00 84.50 94 GLY A O 1
ATOM 643 N N . ALA A 1 95 ? -17.279 3.470 16.522 1.00 89.94 95 ALA A N 1
ATOM 644 C CA . ALA A 1 95 ? -17.802 2.644 15.439 1.00 89.94 95 ALA A CA 1
ATOM 645 C C . ALA A 1 95 ? -16.680 1.890 14.718 1.00 89.94 95 ALA A C 1
ATOM 647 O O . ALA A 1 95 ? -15.549 2.366 14.630 1.00 89.94 95 ALA A O 1
ATOM 648 N N . CYS A 1 96 ? -17.004 0.724 14.161 1.00 94.75 96 CYS A N 1
ATOM 649 C CA . CYS A 1 96 ? -16.080 -0.010 13.305 1.00 94.75 96 CYS A CA 1
ATOM 650 C C . CYS A 1 96 ? -16.113 0.555 11.885 1.00 94.75 96 CYS A C 1
ATOM 652 O O . CYS A 1 96 ? -17.151 0.549 11.223 1.00 94.75 96 CYS A O 1
ATOM 654 N N . VAL A 1 97 ? -14.962 1.017 11.413 1.00 96.31 97 VAL A N 1
ATOM 655 C CA . VAL A 1 97 ? -14.772 1.603 10.085 1.00 96.31 97 VAL A CA 1
ATOM 656 C C . VAL A 1 97 ? -13.745 0.773 9.330 1.00 96.31 97 VAL A C 1
ATOM 658 O O . VAL A 1 97 ? -12.732 0.374 9.899 1.00 96.31 97 VAL A O 1
ATOM 661 N N . ALA A 1 98 ? -13.986 0.513 8.045 1.00 97.88 98 ALA A N 1
ATOM 662 C CA . ALA A 1 98 ? -13.043 -0.222 7.208 1.00 97.88 98 ALA A CA 1
ATOM 663 C C . ALA A 1 98 ? -11.665 0.464 7.152 1.00 97.88 98 ALA A C 1
ATOM 665 O O . ALA A 1 98 ? -11.547 1.696 7.165 1.00 97.88 98 ALA A O 1
ATOM 666 N N . CYS A 1 99 ? -10.613 -0.346 7.083 1.00 98.12 99 CYS A N 1
ATOM 667 C CA . CYS A 1 99 ? -9.274 0.137 6.780 1.00 98.12 99 CYS A CA 1
ATOM 668 C C . CYS A 1 99 ? -9.209 0.699 5.352 1.00 98.12 99 CYS A C 1
ATOM 670 O O . CYS A 1 99 ? -9.880 0.165 4.464 1.00 98.12 99 CYS A O 1
ATOM 672 N N . PRO A 1 100 ? -8.426 1.769 5.112 1.00 96.88 100 PRO A N 1
ATOM 673 C CA . PRO A 1 100 ? -8.146 2.211 3.753 1.00 96.88 100 PRO A CA 1
ATOM 674 C C . PRO A 1 100 ? -7.428 1.104 2.969 1.00 96.88 100 PRO A C 1
ATOM 676 O O . PRO A 1 100 ? -6.758 0.248 3.558 1.00 96.88 100 PRO A O 1
ATOM 679 N N . ALA A 1 101 ? -7.564 1.130 1.642 1.00 96.38 101 ALA A N 1
ATOM 680 C CA . ALA A 1 101 ? -6.829 0.227 0.762 1.00 96.38 101 ALA A CA 1
ATOM 681 C C . ALA A 1 101 ? -5.315 0.321 1.030 1.00 96.38 101 ALA A C 1
ATOM 683 O O . ALA A 1 101 ? -4.816 1.374 1.425 1.00 96.38 101 ALA A O 1
ATOM 684 N N . GLY A 1 102 ? -4.600 -0.795 0.877 1.00 96.81 102 GLY A N 1
ATOM 685 C CA . GLY A 1 102 ? -3.174 -0.866 1.211 1.00 96.81 102 GLY A CA 1
ATOM 686 C C . GLY A 1 102 ? -2.872 -0.860 2.713 1.00 96.81 102 GLY A C 1
ATOM 687 O O . GLY A 1 102 ? -1.731 -0.647 3.105 1.00 96.81 102 GLY A O 1
ATOM 688 N N . SER A 1 103 ? -3.867 -1.084 3.578 1.00 97.81 103 SER A N 1
ATOM 689 C CA . SER A 1 103 ? -3.659 -1.261 5.018 1.00 97.81 103 SER A CA 1
ATOM 690 C C . SER A 1 103 ? -4.545 -2.364 5.581 1.00 97.81 103 SER A C 1
ATOM 692 O O . SER A 1 103 ? -5.599 -2.690 5.032 1.00 97.81 103 SER A O 1
ATOM 694 N N . THR A 1 104 ? -4.126 -2.941 6.702 1.00 97.69 104 THR A N 1
ATOM 695 C CA . THR A 1 104 ? -4.848 -4.033 7.354 1.00 97.69 104 THR A CA 1
ATOM 696 C C . THR A 1 104 ? -4.964 -3.808 8.846 1.00 97.69 104 THR A C 1
ATOM 698 O O . THR A 1 104 ? -4.254 -2.999 9.450 1.00 97.69 104 THR A O 1
ATOM 701 N N . ARG A 1 105 ? -5.896 -4.536 9.453 1.00 97.50 105 ARG A N 1
ATOM 702 C CA . ARG A 1 105 ? -6.017 -4.580 10.900 1.00 97.50 105 ARG A CA 1
ATOM 703 C C . ARG A 1 105 ? -6.600 -5.908 11.355 1.00 97.50 105 ARG A C 1
ATOM 705 O O . ARG A 1 105 ? -7.548 -6.411 10.753 1.00 97.50 105 ARG A O 1
ATOM 712 N N . ALA A 1 106 ? -6.035 -6.470 12.419 1.00 97.31 106 ALA A N 1
ATOM 713 C CA . ALA A 1 106 ? -6.574 -7.674 13.033 1.00 97.31 106 ALA A CA 1
ATOM 714 C C . ALA A 1 106 ? -7.964 -7.405 13.638 1.00 97.31 106 ALA A C 1
ATOM 716 O O . ALA A 1 106 ? -8.241 -6.305 14.122 1.00 97.31 106 ALA A O 1
ATOM 717 N N . ALA A 1 107 ? -8.824 -8.425 13.618 1.00 95.69 107 ALA A N 1
ATOM 718 C CA . ALA A 1 107 ? -10.095 -8.402 14.334 1.00 95.69 107 ALA A CA 1
ATOM 719 C C . ALA A 1 107 ? -9.882 -8.340 15.856 1.00 95.69 107 ALA A C 1
ATOM 721 O O . ALA A 1 107 ? -8.807 -8.675 16.357 1.00 95.69 107 ALA A O 1
ATOM 722 N N . GLY A 1 108 ? -10.938 -7.996 16.598 1.00 92.06 108 GLY A N 1
ATOM 723 C CA . GLY A 1 108 ? -10.937 -8.063 18.069 1.00 92.06 108 GLY A CA 1
ATOM 724 C C . GLY A 1 108 ? -10.938 -6.707 18.767 1.00 92.06 108 GLY A C 1
ATOM 725 O O . GLY A 1 108 ? -10.850 -6.638 19.988 1.00 92.06 108 GLY A O 1
ATOM 726 N N . ASP A 1 109 ? -11.078 -5.637 17.999 1.00 91.88 109 ASP A N 1
ATOM 727 C CA . ASP A 1 109 ? -11.065 -4.278 18.506 1.00 91.88 109 ASP A CA 1
ATOM 728 C C . ASP A 1 109 ? -12.359 -3.898 19.222 1.00 91.88 109 ASP A C 1
ATOM 730 O O . ASP A 1 109 ? -13.407 -3.829 18.577 1.00 91.88 109 ASP A O 1
ATOM 734 N N . PRO A 1 110 ? -12.340 -3.624 20.533 1.00 87.69 110 PRO A N 1
ATOM 735 C CA . PRO A 1 110 ? -13.553 -3.235 21.229 1.00 87.69 110 PRO A CA 1
ATOM 736 C C . PRO A 1 110 ? -13.964 -1.821 20.808 1.00 87.69 110 PRO A C 1
ATOM 738 O O . PRO A 1 110 ? -13.220 -0.871 21.035 1.00 87.69 110 PRO A O 1
ATOM 741 N N . VAL A 1 111 ? -15.189 -1.652 20.297 1.00 86.81 111 VAL A N 1
ATOM 742 C CA . VAL A 1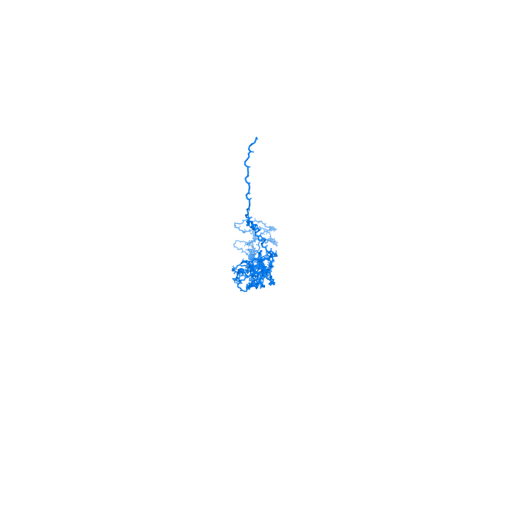 111 ? -15.744 -0.335 19.907 1.00 86.81 111 VAL A CA 1
ATOM 743 C C . VAL A 1 111 ? -15.695 0.720 21.020 1.00 86.81 111 VAL A C 1
ATOM 745 O O . VAL A 1 111 ? -15.673 1.909 20.743 1.00 86.81 111 VAL A O 1
ATOM 748 N N . TYR A 1 112 ? -15.630 0.306 22.286 1.00 79.12 112 TYR A N 1
ATOM 749 C CA . TYR A 1 112 ? -15.524 1.203 23.444 1.00 79.12 112 TYR A CA 1
ATOM 750 C C . TYR A 1 112 ? -14.115 1.266 24.054 1.00 79.12 112 TYR A C 1
ATOM 752 O O . TYR A 1 112 ? -13.959 1.772 25.163 1.00 79.12 112 TYR A O 1
ATOM 760 N N . GLY A 1 113 ? -13.105 0.696 23.391 1.00 79.06 113 GLY A N 1
ATOM 761 C CA . GLY A 1 113 ? -11.706 0.718 23.834 1.00 79.06 113 GLY A CA 1
ATOM 762 C C . GLY A 1 113 ? -10.917 1.943 23.379 1.00 79.06 113 GLY A C 1
ATOM 763 O O . GLY A 1 113 ? -9.726 2.015 23.661 1.00 79.06 113 GLY A O 1
ATOM 764 N N . GLY A 1 114 ? -11.572 2.885 22.697 1.00 83.62 114 GLY A N 1
ATOM 765 C CA . GLY A 1 114 ? -10.935 4.033 22.059 1.00 83.62 114 GLY A CA 1
ATOM 766 C C . GLY A 1 114 ? -10.646 3.792 20.579 1.00 83.62 114 GLY A C 1
ATOM 767 O O . GLY A 1 114 ? -10.792 2.679 20.073 1.00 83.62 114 GLY A O 1
ATOM 768 N N . ASP A 1 115 ? -10.264 4.864 19.890 1.00 91.81 115 ASP A N 1
ATOM 769 C CA . ASP A 1 115 ? -9.956 4.830 18.464 1.00 91.81 115 ASP A CA 1
ATOM 770 C C . ASP A 1 115 ? -8.673 4.046 18.191 1.00 91.81 115 ASP A C 1
ATOM 772 O O . ASP A 1 115 ? -7.702 4.099 18.950 1.00 91.81 115 ASP A O 1
ATOM 776 N N . THR A 1 116 ? -8.658 3.333 17.071 1.00 95.62 116 THR A N 1
ATOM 777 C CA . THR A 1 116 ? -7.521 2.522 16.650 1.00 95.62 116 THR A CA 1
ATOM 778 C C . THR A 1 116 ? -7.116 2.852 15.223 1.00 95.62 116 THR A C 1
ATOM 780 O O . THR A 1 116 ? -7.862 3.467 14.462 1.00 95.62 116 THR A O 1
ATOM 783 N N . THR A 1 117 ? -5.901 2.462 14.843 1.00 97.19 117 THR A N 1
ATOM 784 C CA . THR A 1 117 ? -5.330 2.722 13.517 1.00 97.19 117 THR A CA 1
ATOM 785 C C . THR A 1 117 ? -5.085 1.418 12.764 1.00 97.19 117 THR A C 1
ATOM 787 O O . THR A 1 117 ? -4.864 0.370 13.373 1.00 97.19 117 THR A O 1
ATOM 790 N N . CYS A 1 118 ? -5.167 1.474 11.434 1.00 98.19 118 CYS A N 1
ATOM 791 C CA . CYS A 1 118 ? -4.766 0.364 10.570 1.00 98.19 118 CYS A CA 1
ATOM 792 C C . CYS A 1 118 ? -3.255 0.411 10.336 1.00 98.19 118 CYS A C 1
ATOM 794 O O . CYS A 1 118 ? -2.649 1.483 10.355 1.00 98.19 118 CYS A O 1
ATOM 796 N N . THR A 1 119 ? -2.657 -0.749 10.095 1.00 98.19 119 THR A N 1
ATOM 797 C CA . THR A 1 119 ? -1.244 -0.882 9.746 1.00 98.19 119 THR A CA 1
ATOM 798 C C . THR A 1 119 ? -1.104 -0.835 8.231 1.00 98.19 119 THR A C 1
ATOM 800 O O . THR A 1 119 ? -1.701 -1.659 7.537 1.00 98.19 119 THR A O 1
ATOM 803 N N . ALA A 1 120 ? -0.337 0.130 7.722 1.00 97.69 120 ALA A N 1
ATOM 804 C CA . ALA A 1 120 ? -0.026 0.228 6.301 1.00 97.69 120 ALA A CA 1
ATOM 805 C C . ALA A 1 120 ? 0.770 -0.995 5.825 1.00 97.69 120 ALA A C 1
ATOM 807 O O . ALA A 1 120 ? 1.639 -1.510 6.534 1.00 97.69 120 ALA A O 1
ATOM 808 N N . THR A 1 121 ? 0.467 -1.456 4.618 1.00 97.81 121 THR A N 1
ATOM 809 C CA . THR A 1 121 ? 1.265 -2.446 3.907 1.00 97.81 121 THR A CA 1
ATOM 810 C C . THR A 1 121 ? 2.421 -1.717 3.235 1.00 97.81 121 THR A C 1
ATOM 812 O O . THR A 1 121 ? 2.206 -0.884 2.359 1.00 97.81 121 THR A O 1
ATOM 815 N N . LEU A 1 122 ? 3.643 -2.032 3.661 1.00 97.88 122 LEU A N 1
ATOM 816 C CA . LEU A 1 122 ? 4.860 -1.531 3.032 1.00 97.88 122 LEU A CA 1
ATOM 817 C C . LEU A 1 122 ? 5.374 -2.562 2.032 1.00 97.88 122 LEU A C 1
ATOM 819 O O . LEU A 1 122 ? 5.475 -3.745 2.369 1.00 97.88 122 LEU A O 1
ATOM 823 N N . CYS A 1 123 ? 5.704 -2.111 0.828 1.00 97.69 123 CYS A N 1
ATOM 824 C CA . CYS A 1 123 ? 6.227 -2.971 -0.220 1.00 97.69 123 CYS A CA 1
ATOM 825 C C . CYS A 1 123 ? 7.661 -3.402 0.077 1.00 97.69 123 CYS A C 1
ATOM 827 O O . CYS A 1 123 ? 8.462 -2.651 0.651 1.00 97.69 123 CYS A O 1
ATOM 829 N N . ALA A 1 124 ? 7.969 -4.645 -0.285 1.00 96.94 124 ALA A N 1
ATOM 830 C CA . ALA A 1 124 ? 9.288 -5.220 -0.095 1.00 96.94 124 ALA A CA 1
ATOM 831 C C . ALA A 1 124 ? 10.288 -4.677 -1.130 1.00 96.94 124 ALA A C 1
ATOM 833 O O . ALA A 1 124 ? 9.962 -3.887 -2.014 1.00 96.94 124 ALA A O 1
ATOM 834 N N . THR A 1 125 ? 11.545 -5.106 -1.022 1.00 94.81 125 THR A N 1
ATOM 835 C CA . THR A 1 125 ? 12.559 -4.807 -2.039 1.00 94.81 125 THR A CA 1
ATOM 836 C C . THR A 1 125 ? 12.128 -5.362 -3.396 1.00 94.81 125 THR A C 1
ATOM 838 O O . THR A 1 125 ? 11.666 -6.500 -3.481 1.00 94.81 125 THR A O 1
ATOM 841 N N . ASN A 1 126 ? 12.355 -4.587 -4.458 1.00 90.50 126 ASN A N 1
ATOM 842 C CA . ASN A 1 126 ? 11.956 -4.900 -5.836 1.00 90.50 126 ASN A CA 1
ATOM 843 C C . ASN A 1 126 ? 10.438 -4.973 -6.049 1.00 90.50 126 ASN A C 1
ATOM 845 O O . ASN A 1 126 ? 9.982 -5.627 -6.987 1.00 90.50 126 ASN A O 1
ATOM 849 N N . GLU A 1 127 ? 9.657 -4.297 -5.213 1.00 94.31 127 GLU A N 1
ATOM 850 C CA . GLU A 1 127 ? 8.231 -4.074 -5.425 1.00 94.31 127 GLU A CA 1
ATOM 851 C C . GLU A 1 127 ? 7.945 -2.576 -5.538 1.00 94.31 127 GLU A C 1
ATOM 853 O O . GLU A 1 127 ? 8.682 -1.742 -5.019 1.00 94.31 127 GLU A O 1
ATOM 858 N N . ARG A 1 128 ? 6.852 -2.245 -6.220 1.00 93.31 128 ARG A N 1
ATOM 859 C CA . ARG A 1 128 ? 6.293 -0.894 -6.297 1.00 93.31 128 ARG A CA 1
ATOM 860 C C . ARG A 1 128 ? 4.824 -0.925 -5.899 1.00 93.31 128 ARG A C 1
ATOM 862 O O . ARG A 1 128 ? 4.177 -1.972 -6.001 1.00 93.31 128 ARG A O 1
ATOM 869 N N . VAL A 1 129 ? 4.273 0.223 -5.540 1.00 96.94 129 VAL A N 1
ATOM 870 C CA . VAL A 1 129 ? 2.838 0.384 -5.299 1.00 96.94 129 VAL A CA 1
ATOM 871 C C . VAL A 1 129 ? 2.119 0.529 -6.635 1.00 96.94 129 VAL A C 1
ATOM 873 O O . VAL A 1 129 ? 2.460 1.382 -7.451 1.00 96.94 129 VAL A O 1
ATOM 876 N N . SER A 1 130 ? 1.106 -0.304 -6.858 1.00 95.00 130 SER A N 1
ATOM 877 C CA . SER A 1 130 ? 0.152 -0.145 -7.951 1.00 95.00 130 SER A CA 1
ATOM 878 C C . SER A 1 130 ? -1.253 -0.497 -7.478 1.00 95.00 130 SER A C 1
ATOM 880 O O . SER A 1 130 ? -1.486 -1.610 -7.006 1.00 95.00 130 SER A O 1
ATOM 882 N N . ASN A 1 131 ? -2.192 0.444 -7.605 1.00 96.44 131 ASN A N 1
ATOM 883 C CA . ASN A 1 131 ? -3.574 0.313 -7.131 1.00 96.44 131 ASN A CA 1
ATOM 884 C C . ASN A 1 131 ? -3.662 -0.140 -5.661 1.00 96.44 131 ASN A C 1
ATOM 886 O O . ASN A 1 131 ? -4.395 -1.073 -5.327 1.00 96.44 131 ASN A O 1
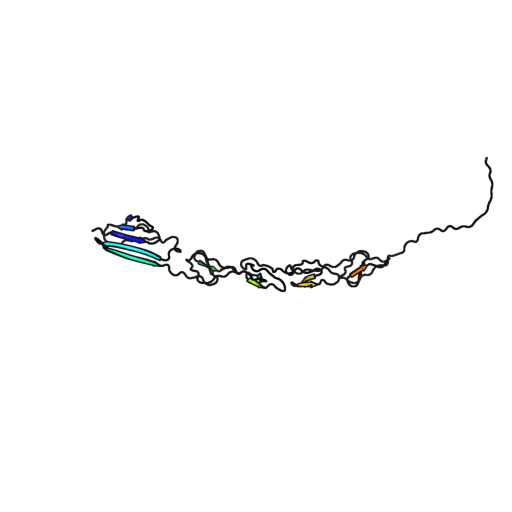ATOM 890 N N . ASN A 1 132 ? -2.878 0.498 -4.785 1.00 97.38 132 ASN A N 1
ATOM 891 C CA . ASN A 1 132 ? -2.796 0.185 -3.352 1.00 97.38 132 ASN A CA 1
ATOM 892 C C . ASN A 1 132 ? -2.354 -1.255 -3.019 1.00 97.38 132 ASN A C 1
ATOM 894 O O . ASN A 1 132 ? -2.640 -1.768 -1.933 1.00 97.38 132 ASN A O 1
ATOM 898 N N . ALA A 1 133 ? -1.660 -1.916 -3.946 1.00 96.81 133 ALA A N 1
ATOM 899 C CA . ALA A 1 133 ? -1.051 -3.222 -3.749 1.00 96.81 133 ALA A CA 1
ATOM 900 C C . ALA A 1 133 ? 0.434 -3.179 -4.113 1.00 96.81 133 ALA A C 1
ATOM 902 O O . ALA A 1 133 ? 0.853 -2.420 -4.985 1.00 96.81 133 ALA A O 1
ATOM 903 N N . CYS A 1 134 ? 1.221 -4.027 -3.461 1.00 97.25 134 CYS A N 1
ATOM 904 C CA . CYS A 1 134 ? 2.623 -4.204 -3.801 1.00 97.25 134 CYS A CA 1
ATOM 905 C C . CYS A 1 134 ? 2.743 -5.181 -4.966 1.00 97.25 134 CYS A C 1
ATOM 907 O O . CYS A 1 134 ? 2.226 -6.299 -4.920 1.00 97.25 134 CYS A O 1
ATOM 909 N N . VAL A 1 135 ? 3.387 -4.726 -6.034 1.00 94.62 135 VAL A N 1
ATOM 910 C CA . VAL A 1 135 ? 3.571 -5.481 -7.271 1.00 94.62 135 VAL A CA 1
ATOM 911 C C . VAL A 1 135 ? 5.054 -5.530 -7.586 1.00 94.62 135 VAL A C 1
ATOM 913 O O . VAL A 1 135 ? 5.732 -4.503 -7.566 1.00 94.62 135 VAL A O 1
ATOM 916 N N . ALA A 1 136 ? 5.550 -6.717 -7.928 1.00 91.94 136 ALA A N 1
ATOM 917 C CA . ALA A 1 136 ? 6.940 -6.902 -8.312 1.00 91.94 136 ALA A CA 1
ATOM 918 C C . ALA A 1 136 ? 7.346 -5.990 -9.483 1.00 91.94 136 ALA A C 1
ATOM 920 O O . ALA A 1 136 ? 6.597 -5.758 -10.443 1.00 91.94 136 ALA A O 1
ATOM 921 N N . CYS A 1 137 ? 8.573 -5.496 -9.402 1.00 86.50 137 CYS A N 1
ATOM 922 C CA . CYS A 1 137 ? 9.260 -4.847 -10.497 1.00 86.50 137 CYS A CA 1
ATOM 923 C C . CYS A 1 137 ? 9.515 -5.838 -11.638 1.00 86.50 137 CYS A C 1
ATOM 925 O O . CYS A 1 137 ? 9.816 -7.009 -11.412 1.00 86.50 137 CYS A O 1
ATOM 927 N N . ALA A 1 138 ? 9.377 -5.371 -12.879 1.00 76.50 138 ALA A N 1
ATOM 928 C CA . ALA A 1 138 ? 9.664 -6.185 -14.053 1.00 76.50 138 ALA A CA 1
ATOM 929 C C . ALA A 1 138 ? 11.170 -6.176 -14.382 1.00 76.50 138 ALA A C 1
ATOM 931 O O . ALA A 1 138 ? 11.906 -5.246 -14.037 1.00 76.50 138 ALA A O 1
ATOM 932 N N . GLY A 1 139 ? 11.636 -7.209 -15.088 1.00 71.75 139 GLY A N 1
ATOM 933 C CA . GLY A 1 139 ? 13.007 -7.275 -15.603 1.00 71.75 139 GLY A CA 1
ATOM 934 C C . GLY A 1 139 ? 14.082 -7.121 -14.520 1.00 71.75 139 GLY A C 1
ATOM 935 O O . GLY A 1 139 ? 14.037 -7.790 -13.492 1.00 71.75 139 GLY A O 1
ATOM 936 N N . SER A 1 140 ? 15.064 -6.253 -14.775 1.00 69.62 140 SER A N 1
ATOM 937 C CA . SER A 1 140 ? 16.175 -5.945 -13.861 1.00 69.62 140 SER A CA 1
ATOM 938 C C . SER A 1 140 ? 15.945 -4.686 -13.019 1.00 69.62 140 SER A C 1
ATOM 940 O O . SER A 1 140 ? 16.905 -4.120 -12.497 1.00 69.62 140 SER A O 1
ATOM 942 N N . ALA A 1 141 ? 14.710 -4.189 -12.958 1.00 76.44 141 ALA A N 1
ATOM 943 C CA . ALA A 1 141 ? 14.389 -3.019 -12.156 1.00 76.44 141 ALA A CA 1
ATOM 944 C C . ALA A 1 141 ? 14.308 -3.392 -10.685 1.00 76.44 141 ALA A C 1
ATOM 946 O O . ALA A 1 141 ? 13.897 -4.497 -10.326 1.00 76.44 141 ALA A O 1
ATOM 947 N N . THR A 1 142 ? 14.663 -2.442 -9.843 1.00 84.75 142 THR A N 1
ATOM 948 C CA . THR A 1 142 ? 14.682 -2.625 -8.399 1.00 84.75 142 THR A CA 1
ATOM 949 C C . THR A 1 142 ? 13.964 -1.468 -7.745 1.00 84.75 142 THR A C 1
ATOM 951 O O . THR A 1 142 ? 13.868 -0.405 -8.331 1.00 84.75 142 THR A O 1
ATOM 954 N N . ASN A 1 143 ? 13.493 -1.665 -6.527 1.00 89.00 143 ASN A N 1
ATOM 955 C CA . ASN A 1 143 ? 13.074 -0.581 -5.650 1.00 89.00 143 ASN A CA 1
ATOM 956 C C . ASN A 1 143 ? 13.575 -0.902 -4.253 1.00 89.00 143 ASN A C 1
ATOM 958 O O . ASN A 1 143 ? 13.658 -2.076 -3.866 1.00 89.00 143 ASN A O 1
ATOM 962 N N . ALA A 1 144 ? 13.912 0.135 -3.494 1.00 91.19 144 ALA A N 1
ATOM 963 C CA . ALA A 1 144 ? 14.126 -0.031 -2.068 1.00 91.19 144 ALA A CA 1
ATOM 964 C C . ALA A 1 144 ? 12.818 -0.490 -1.399 1.00 91.19 144 ALA A C 1
ATOM 966 O O . ALA A 1 144 ? 11.726 -0.165 -1.854 1.00 91.19 144 ALA A O 1
ATOM 967 N N . ALA A 1 145 ? 12.926 -1.255 -0.312 1.00 95.44 145 ALA A N 1
ATOM 968 C CA . ALA A 1 145 ? 11.748 -1.563 0.492 1.00 95.44 145 ALA A CA 1
ATOM 969 C C . ALA A 1 145 ? 11.216 -0.283 1.155 1.00 95.44 145 ALA A C 1
ATOM 971 O O . ALA A 1 145 ? 12.008 0.579 1.546 1.00 95.44 145 ALA A O 1
ATOM 972 N N . GLY A 1 146 ? 9.901 -0.212 1.362 1.00 95.62 146 GLY A N 1
ATOM 973 C CA . GLY A 1 146 ? 9.272 0.861 2.135 1.00 95.62 146 GLY A CA 1
ATOM 974 C C . GLY A 1 146 ? 8.243 1.706 1.392 1.00 95.62 146 GLY A C 1
ATOM 975 O O . GLY A 1 146 ? 7.662 2.579 2.035 1.00 95.62 146 GLY A O 1
ATOM 976 N N . ASP A 1 147 ? 7.974 1.452 0.107 1.00 96.19 147 ASP A N 1
ATOM 977 C CA . ASP A 1 147 ? 6.860 2.118 -0.576 1.00 96.19 147 ASP A CA 1
ATOM 978 C C . ASP A 1 147 ? 5.538 1.802 0.148 1.00 96.19 147 ASP A C 1
ATOM 980 O O . ASP A 1 147 ? 5.240 0.647 0.458 1.00 96.19 147 ASP A O 1
ATOM 984 N N . ASP A 1 148 ? 4.754 2.834 0.453 1.00 97.75 148 ASP A N 1
ATOM 985 C CA . ASP A 1 148 ? 3.538 2.727 1.260 1.00 97.75 148 ASP A CA 1
ATOM 986 C C . ASP A 1 148 ? 2.307 2.528 0.371 1.00 97.75 148 ASP A C 1
ATOM 988 O O . ASP A 1 148 ? 1.881 3.439 -0.341 1.00 97.75 148 ASP A O 1
ATOM 992 N N . ALA A 1 149 ? 1.689 1.347 0.450 1.00 97.75 149 ALA A N 1
ATOM 993 C CA . ALA A 1 149 ? 0.532 0.995 -0.367 1.00 97.75 149 ALA A CA 1
ATOM 994 C C . ALA A 1 149 ? -0.729 1.822 -0.058 1.00 97.75 149 ALA A C 1
ATOM 996 O O . ALA A 1 149 ? -1.697 1.758 -0.815 1.00 97.75 149 ALA A O 1
ATOM 997 N N . THR A 1 150 ? -0.755 2.603 1.025 1.00 97.25 150 THR A N 1
ATOM 998 C CA . THR A 1 150 ? -1.850 3.550 1.302 1.00 97.25 150 THR A CA 1
ATOM 999 C C . THR A 1 150 ? -1.717 4.868 0.535 1.00 97.25 150 THR A C 1
ATOM 1001 O O . THR A 1 150 ? -2.661 5.661 0.512 1.00 97.25 150 THR A O 1
ATOM 1004 N N . GLN A 1 151 ? -0.564 5.104 -0.095 1.00 96.31 151 GLN A N 1
ATOM 1005 C CA . GLN A 1 151 ? -0.255 6.315 -0.850 1.00 96.31 151 GLN A CA 1
ATOM 1006 C C . GLN A 1 151 ? -0.450 6.097 -2.360 1.00 96.31 151 GLN A C 1
ATOM 1008 O O . GLN A 1 151 ? -1.091 5.139 -2.796 1.00 96.31 151 GLN A O 1
ATOM 1013 N N . SER A 1 152 ? 0.036 7.047 -3.158 1.00 95.06 152 SER A N 1
ATOM 1014 C CA . SER A 1 152 ? 0.002 6.989 -4.619 1.00 95.06 152 SER A CA 1
ATOM 1015 C C . SER A 1 152 ? 0.868 5.855 -5.171 1.00 95.06 152 SER A C 1
ATOM 1017 O O . SER A 1 152 ? 1.842 5.444 -4.543 1.00 95.06 152 SER A O 1
ATOM 1019 N N . ASP A 1 153 ? 0.549 5.417 -6.389 1.00 94.44 153 ASP A N 1
ATOM 1020 C CA . ASP A 1 153 ? 1.365 4.466 -7.144 1.00 94.44 153 ASP A CA 1
ATOM 1021 C C . ASP A 1 153 ? 2.820 4.947 -7.281 1.00 94.44 153 ASP A C 1
ATOM 1023 O O . ASP A 1 153 ? 3.082 6.127 -7.540 1.00 94.44 153 ASP A O 1
ATOM 1027 N N . THR A 1 154 ? 3.761 4.014 -7.140 1.00 91.62 154 THR A N 1
ATOM 1028 C CA . THR A 1 154 ? 5.199 4.251 -7.307 1.00 91.62 154 THR A CA 1
ATOM 1029 C C . THR A 1 154 ? 5.713 3.542 -8.557 1.00 91.62 154 THR A C 1
ATOM 1031 O O . THR A 1 154 ? 5.058 2.670 -9.133 1.00 91.62 154 THR A O 1
ATOM 1034 N N . THR A 1 155 ? 6.895 3.935 -9.023 1.00 87.62 155 THR A N 1
ATOM 1035 C CA . THR A 1 155 ? 7.581 3.323 -10.168 1.00 87.62 155 THR A CA 1
ATOM 1036 C C . THR A 1 155 ? 8.830 2.600 -9.700 1.00 87.62 155 THR A C 1
ATOM 1038 O O . THR A 1 155 ? 9.420 2.998 -8.703 1.00 87.62 155 THR A O 1
ATOM 1041 N N . CYS A 1 156 ? 9.246 1.563 -10.427 1.00 87.44 156 CYS A N 1
ATOM 1042 C CA . CYS A 1 156 ? 10.518 0.903 -10.154 1.00 87.44 156 CYS A CA 1
ATOM 1043 C C . CYS A 1 156 ? 11.701 1.745 -10.632 1.00 87.44 156 CYS A C 1
ATOM 1045 O O . CYS A 1 156 ? 11.656 2.293 -11.739 1.00 87.44 156 CYS A O 1
ATOM 1047 N N . ASP A 1 157 ? 12.784 1.746 -9.864 1.00 81.56 157 ASP A N 1
ATOM 1048 C CA . ASP A 1 157 ? 14.075 2.263 -10.289 1.00 81.56 157 ASP A CA 1
ATOM 1049 C C . ASP A 1 157 ? 14.666 1.300 -11.333 1.00 81.56 157 ASP A C 1
ATOM 1051 O O . ASP A 1 157 ? 15.112 0.182 -11.052 1.00 81.56 157 ASP A O 1
ATOM 1055 N N . GLY A 1 158 ? 14.610 1.710 -12.599 1.00 69.81 158 GLY A N 1
ATOM 1056 C CA . GLY A 1 158 ? 15.240 0.994 -13.704 1.00 69.81 158 GLY A CA 1
ATOM 1057 C C . GLY A 1 158 ? 16.688 1.434 -13.904 1.00 69.81 158 GLY A C 1
ATOM 1058 O O . GLY A 1 158 ? 17.017 2.607 -13.734 1.00 69.81 158 GLY A O 1
ATOM 1059 N N . ALA A 1 159 ? 17.546 0.517 -14.356 1.00 70.12 159 ALA A N 1
ATOM 1060 C CA . ALA A 1 159 ? 18.800 0.916 -14.986 1.00 70.12 159 ALA A CA 1
ATOM 1061 C C . ALA A 1 159 ? 18.490 1.810 -16.199 1.00 70.12 159 ALA A C 1
ATOM 1063 O O . ALA A 1 159 ? 17.537 1.555 -16.933 1.00 70.12 159 ALA A O 1
ATOM 1064 N N . ALA A 1 160 ? 19.278 2.860 -16.408 1.00 81.56 160 ALA A N 1
ATOM 1065 C CA . ALA A 1 160 ? 19.164 3.665 -17.614 1.00 81.56 160 ALA A CA 1
ATOM 1066 C C . ALA A 1 160 ? 19.789 2.931 -18.807 1.00 81.56 160 ALA A C 1
ATOM 1068 O O . ALA A 1 160 ? 20.803 2.242 -18.655 1.00 81.56 160 ALA A O 1
ATOM 1069 N N . CYS A 1 161 ? 19.222 3.105 -20.000 1.00 86.62 161 CYS A N 1
ATOM 1070 C CA . CYS A 1 161 ? 19.805 2.542 -21.208 1.00 86.62 161 CYS A CA 1
ATOM 1071 C C . CYS A 1 161 ? 21.196 3.119 -21.470 1.00 86.62 161 CYS A C 1
ATOM 1073 O O . CYS A 1 161 ? 21.451 4.313 -21.270 1.00 86.62 161 CYS A O 1
ATOM 1075 N N . ALA A 1 162 ? 22.102 2.241 -21.904 1.00 88.19 162 ALA A N 1
ATOM 1076 C CA . ALA A 1 162 ? 23.457 2.616 -22.278 1.00 88.19 162 ALA A CA 1
ATOM 1077 C C . ALA A 1 162 ? 23.458 3.489 -23.546 1.00 88.19 162 ALA A C 1
ATOM 1079 O O . ALA A 1 162 ? 22.433 3.677 -24.203 1.00 88.19 162 ALA A O 1
ATOM 1080 N N . SER A 1 163 ? 24.622 4.024 -23.915 1.00 93.44 163 SER A N 1
ATOM 1081 C CA . SER A 1 163 ? 24.752 4.767 -25.170 1.00 93.44 163 SER A CA 1
ATOM 1082 C C . SER A 1 163 ? 24.411 3.876 -26.368 1.00 93.44 163 SER A C 1
ATOM 1084 O O . SER A 1 163 ? 24.703 2.679 -26.379 1.00 93.44 163 SER A O 1
ATOM 1086 N N . ASN A 1 164 ? 23.789 4.474 -27.386 1.00 92.50 164 ASN A N 1
ATOM 1087 C CA . ASN A 1 164 ? 23.270 3.788 -28.573 1.00 92.50 164 ASN A CA 1
ATOM 1088 C C . ASN A 1 164 ? 22.221 2.706 -28.268 1.00 92.50 164 ASN A C 1
ATOM 1090 O O . ASN A 1 164 ? 22.066 1.760 -29.041 1.00 92.50 164 ASN A O 1
ATOM 1094 N N . GLN A 1 165 ? 21.485 2.855 -27.167 1.00 92.56 165 GLN A N 1
ATOM 1095 C CA . GLN A 1 165 ? 20.283 2.083 -26.880 1.00 92.56 165 GLN A CA 1
ATOM 1096 C C . GLN A 1 165 ? 19.083 3.014 -26.681 1.00 92.56 165 GLN A C 1
ATOM 1098 O O . GLN A 1 165 ? 19.237 4.179 -26.321 1.00 92.56 165 GLN A O 1
ATOM 1103 N N . HIS A 1 166 ? 17.888 2.491 -26.928 1.00 92.31 166 HIS A N 1
ATOM 1104 C CA . HIS A 1 166 ? 16.613 3.158 -26.684 1.00 92.31 166 HIS A CA 1
ATOM 1105 C C . HIS A 1 166 ? 15.683 2.248 -25.883 1.00 92.31 166 HIS A C 1
ATOM 1107 O O . HIS A 1 166 ? 15.850 1.026 -25.888 1.00 92.31 166 HIS A O 1
ATOM 1113 N N . VAL A 1 167 ? 14.706 2.833 -25.200 1.00 90.25 167 VAL A N 1
ATOM 1114 C CA . VAL A 1 167 ? 13.692 2.071 -24.473 1.00 90.25 167 VAL A CA 1
ATOM 1115 C C . VAL A 1 167 ? 12.644 1.595 -25.469 1.00 90.25 167 VAL A C 1
ATOM 1117 O O . VAL A 1 167 ? 12.074 2.393 -26.210 1.00 90.25 167 VAL A O 1
ATOM 1120 N N . SER A 1 168 ? 12.382 0.294 -25.477 1.00 88.94 168 SER A N 1
ATOM 1121 C CA . SER A 1 168 ? 11.271 -0.309 -26.203 1.00 88.94 168 SER A CA 1
ATOM 1122 C C . SER A 1 168 ? 10.622 -1.377 -25.335 1.00 88.94 168 SER A C 1
ATOM 1124 O O . SER A 1 168 ? 11.298 -2.301 -24.878 1.00 88.94 168 SER A O 1
ATOM 1126 N N . SER A 1 169 ? 9.318 -1.241 -25.082 1.00 85.50 169 SER A N 1
ATOM 1127 C CA . SER A 1 169 ? 8.536 -2.150 -24.230 1.00 85.50 169 SER A CA 1
ATOM 1128 C C . SER A 1 169 ? 9.185 -2.396 -22.864 1.00 85.50 169 SER A C 1
ATOM 1130 O O . SER A 1 169 ? 9.280 -3.532 -22.400 1.00 85.50 169 SER A O 1
ATOM 1132 N N . SER A 1 170 ? 9.673 -1.325 -22.232 1.00 78.38 170 SER A N 1
ATOM 1133 C CA . SER A 1 170 ? 10.383 -1.393 -20.947 1.00 78.38 170 SER A CA 1
ATOM 1134 C C . SER A 1 170 ? 11.631 -2.286 -20.963 1.00 78.38 170 SER A C 1
ATOM 1136 O O . SER A 1 170 ? 11.949 -2.957 -19.982 1.00 78.38 170 SER A O 1
ATOM 1138 N N . SER A 1 171 ? 12.377 -2.263 -22.067 1.00 83.19 171 SER A N 1
ATOM 1139 C CA . SER A 1 171 ? 13.711 -2.852 -22.172 1.00 83.19 171 SER A CA 1
ATOM 1140 C C . SER A 1 171 ? 14.624 -1.978 -23.027 1.00 83.19 171 SER A C 1
ATOM 1142 O O . SER A 1 171 ? 14.163 -1.279 -23.928 1.00 83.19 171 SER A O 1
ATOM 1144 N N . CYS A 1 172 ? 15.929 -2.026 -22.770 1.00 88.00 172 CYS A N 1
ATOM 1145 C CA . CYS A 1 172 ? 16.904 -1.330 -23.595 1.00 88.00 172 CYS A CA 1
ATOM 1146 C C . CYS A 1 172 ? 17.238 -2.150 -24.840 1.00 88.00 172 CYS A C 1
ATOM 1148 O O . CYS A 1 172 ? 17.791 -3.247 -24.758 1.00 88.00 172 CYS A O 1
ATOM 1150 N N . THR A 1 173 ? 16.921 -1.592 -26.001 1.00 91.56 173 THR A N 1
ATOM 1151 C CA . THR A 1 173 ? 17.194 -2.178 -27.315 1.00 91.56 173 THR A CA 1
ATOM 1152 C C . THR A 1 173 ? 18.282 -1.368 -28.015 1.00 91.56 173 THR A C 1
ATOM 1154 O O . THR A 1 173 ? 18.379 -0.160 -27.822 1.00 91.56 173 THR A O 1
ATOM 1157 N N . ALA A 1 174 ? 19.144 -2.007 -28.805 1.00 95.25 174 ALA A N 1
ATOM 1158 C CA . ALA A 1 174 ? 20.179 -1.296 -29.555 1.00 95.25 174 ALA A CA 1
ATOM 1159 C C . ALA A 1 174 ? 19.577 -0.425 -30.668 1.00 95.25 174 ALA A C 1
ATOM 1161 O O . ALA A 1 174 ? 18.619 -0.823 -31.332 1.00 95.25 174 ALA A O 1
ATOM 1162 N N . CYS A 1 175 ? 20.172 0.742 -30.903 1.00 95.75 175 CYS A N 1
ATOM 1163 C CA . CYS A 1 175 ? 19.798 1.600 -32.017 1.00 95.75 175 CYS A CA 1
ATOM 1164 C C . CYS A 1 175 ? 20.071 0.918 -33.371 1.00 95.75 175 CYS A C 1
ATOM 1166 O O . CYS A 1 175 ? 21.136 0.315 -33.542 1.00 95.75 175 CYS A O 1
ATOM 1168 N N . PRO A 1 176 ? 19.158 1.038 -34.355 1.00 94.88 176 PRO A N 1
ATOM 1169 C CA . PRO A 1 176 ? 19.420 0.619 -35.730 1.00 94.88 176 PRO A CA 1
ATOM 1170 C C . PRO A 1 176 ? 20.671 1.287 -36.316 1.00 94.88 176 PRO A C 1
ATOM 1172 O O . PRO A 1 176 ? 21.031 2.404 -35.929 1.00 94.88 176 PRO A O 1
ATOM 1175 N N . ALA A 1 177 ? 21.303 0.635 -37.294 1.00 92.94 177 ALA A N 1
ATOM 1176 C CA . ALA A 1 177 ? 22.457 1.192 -37.999 1.00 92.94 177 ALA A CA 1
ATOM 1177 C C . ALA A 1 177 ? 22.154 2.594 -38.568 1.00 92.94 177 ALA A C 1
ATOM 1179 O O . ALA A 1 177 ? 21.047 2.867 -39.033 1.00 92.94 177 ALA A O 1
ATOM 1180 N N . GLY A 1 178 ? 23.134 3.498 -38.494 1.00 91.25 178 GLY A N 1
ATOM 1181 C CA . GLY A 1 178 ? 22.969 4.894 -38.912 1.00 91.25 178 GLY A CA 1
ATOM 1182 C C . GLY A 1 178 ? 22.178 5.775 -37.934 1.00 91.25 178 GLY A C 1
ATOM 1183 O O . GLY A 1 178 ? 21.966 6.955 -38.218 1.00 91.25 178 GLY A O 1
ATOM 1184 N N . THR A 1 179 ? 21.763 5.253 -36.772 1.00 95.81 179 THR A N 1
ATOM 1185 C CA . THR A 1 179 ? 21.088 6.023 -35.714 1.00 95.81 179 THR A CA 1
ATOM 1186 C C . THR A 1 179 ? 21.836 5.941 -34.383 1.00 95.81 179 THR A C 1
ATOM 1188 O O . THR A 1 179 ? 22.532 4.965 -34.110 1.00 95.81 179 THR A O 1
ATOM 1191 N N . THR A 1 180 ? 21.707 6.970 -33.546 1.00 94.56 180 THR A N 1
ATOM 1192 C CA . THR A 1 180 ? 22.340 7.036 -32.222 1.00 94.56 180 THR A CA 1
ATOM 1193 C C . THR A 1 180 ? 21.381 7.587 -31.176 1.00 94.56 180 THR A C 1
ATOM 1195 O O . THR A 1 180 ? 20.355 8.201 -31.483 1.00 94.56 180 THR A O 1
ATOM 1198 N N . ARG A 1 181 ? 21.709 7.342 -29.908 1.00 94.38 181 ARG A N 1
ATOM 1199 C CA . ARG A 1 181 ? 20.984 7.877 -28.756 1.00 94.38 181 ARG A CA 1
ATOM 1200 C C . ARG A 1 181 ? 21.931 8.009 -27.576 1.00 94.38 181 ARG A C 1
ATOM 1202 O O . ARG A 1 181 ? 22.801 7.160 -27.374 1.00 94.38 181 ARG A O 1
ATOM 1209 N N . ALA A 1 182 ? 21.789 9.097 -26.827 1.00 93.50 182 ALA A N 1
ATOM 1210 C CA . ALA A 1 182 ? 22.562 9.298 -25.612 1.00 93.50 182 ALA A CA 1
ATOM 1211 C C . ALA A 1 182 ? 22.162 8.265 -24.548 1.00 93.50 182 ALA A C 1
ATOM 1213 O O . ALA A 1 182 ? 21.017 7.823 -24.508 1.00 93.50 182 ALA A O 1
ATOM 1214 N N . ALA A 1 183 ? 23.106 7.893 -23.683 1.00 89.94 183 ALA A N 1
ATOM 1215 C CA . ALA A 1 183 ? 22.784 7.103 -22.500 1.00 89.94 183 ALA A CA 1
ATOM 1216 C C . ALA A 1 183 ? 21.872 7.907 -21.557 1.00 89.94 183 ALA A C 1
ATOM 1218 O O . ALA A 1 183 ? 21.930 9.139 -21.552 1.00 89.94 183 ALA A O 1
ATOM 1219 N N . GLY A 1 184 ? 21.106 7.217 -20.711 1.00 84.50 184 GLY A N 1
ATOM 1220 C CA . GLY A 1 184 ? 20.333 7.868 -19.648 1.00 84.50 184 GLY A CA 1
ATOM 1221 C C . GLY A 1 184 ? 18.820 7.694 -19.735 1.00 84.50 184 GLY A C 1
ATOM 1222 O O . GLY A 1 184 ? 18.129 8.153 -18.832 1.00 84.50 184 GLY A O 1
ATOM 1223 N N . ASP A 1 185 ? 18.297 7.022 -20.764 1.00 85.19 185 ASP A N 1
ATOM 1224 C CA . ASP A 1 185 ? 16.855 6.792 -20.852 1.00 85.19 185 ASP A CA 1
ATOM 1225 C C . ASP A 1 185 ? 16.395 5.793 -19.779 1.00 85.19 185 ASP A C 1
ATOM 1227 O O . ASP A 1 185 ? 16.863 4.650 -19.772 1.00 85.19 185 ASP A O 1
ATOM 1231 N N . PRO A 1 186 ? 15.479 6.180 -18.877 1.00 81.56 186 PRO A N 1
ATOM 1232 C CA . PRO A 1 186 ? 14.962 5.271 -17.869 1.00 81.56 186 PRO A CA 1
ATOM 1233 C C . PRO A 1 186 ? 14.037 4.246 -18.522 1.00 81.56 186 PRO A C 1
ATOM 1235 O O . PRO A 1 186 ? 13.062 4.604 -19.178 1.00 81.56 186 PRO A O 1
ATOM 1238 N N . VAL A 1 187 ? 14.293 2.962 -18.270 1.00 80.62 187 VAL A N 1
ATOM 1239 C CA . VAL A 1 187 ? 13.521 1.832 -18.821 1.00 80.62 187 VAL A CA 1
ATOM 1240 C C . VAL A 1 187 ? 12.006 1.938 -18.562 1.00 80.62 187 VAL A C 1
ATOM 1242 O O . VAL A 1 187 ? 11.205 1.437 -19.347 1.00 80.62 187 VAL A O 1
ATOM 1245 N N . TYR A 1 188 ? 11.596 2.639 -17.502 1.00 74.62 188 TYR A N 1
ATOM 1246 C CA . TYR A 1 188 ? 10.188 2.851 -17.136 1.00 74.62 188 TYR A CA 1
ATOM 1247 C C . TYR A 1 188 ? 9.668 4.269 -17.406 1.00 74.62 188 TYR A C 1
ATOM 1249 O O . TYR A 1 188 ? 8.553 4.589 -17.009 1.00 74.62 188 TYR A O 1
ATOM 1257 N N . GLY A 1 189 ? 10.439 5.117 -18.096 1.00 72.00 189 GLY A N 1
ATOM 1258 C CA . GLY A 1 189 ? 9.998 6.457 -18.510 1.00 72.00 189 GLY A CA 1
ATOM 1259 C C . GLY A 1 189 ? 9.177 6.489 -19.802 1.00 72.00 189 GLY A C 1
ATOM 1260 O O . GLY A 1 189 ? 8.774 7.568 -20.228 1.00 72.00 189 GLY A O 1
ATOM 1261 N N . GLY A 1 190 ? 8.932 5.327 -20.415 1.00 80.50 190 GLY A N 1
ATOM 1262 C CA . GLY A 1 190 ? 8.269 5.183 -21.712 1.00 80.50 190 GLY A CA 1
ATOM 1263 C C . GLY A 1 190 ? 9.244 4.873 -22.848 1.00 80.50 190 GLY A C 1
ATOM 1264 O O . GLY A 1 190 ? 10.459 4.976 -22.689 1.00 80.50 190 GLY A O 1
ATOM 1265 N N . ASP A 1 191 ? 8.695 4.468 -23.994 1.00 89.56 191 ASP A N 1
ATOM 1266 C CA . ASP A 1 191 ? 9.490 4.128 -25.174 1.00 89.56 191 ASP A CA 1
ATOM 1267 C C . ASP A 1 191 ? 10.194 5.366 -25.748 1.00 89.56 191 ASP A C 1
ATOM 1269 O O . ASP A 1 191 ? 9.619 6.454 -25.842 1.00 89.56 191 ASP A O 1
ATOM 1273 N N . THR A 1 192 ? 11.444 5.191 -26.170 1.00 93.50 192 THR A N 1
ATOM 1274 C CA . THR A 1 192 ? 12.268 6.246 -26.766 1.00 93.50 192 THR A CA 1
ATOM 1275 C C . THR A 1 192 ? 12.725 5.850 -28.171 1.00 93.50 192 THR A C 1
ATOM 1277 O O . THR A 1 192 ? 12.627 4.696 -28.578 1.00 93.50 192 THR A O 1
ATOM 1280 N N . THR A 1 193 ? 13.192 6.802 -28.984 1.00 95.00 193 THR A N 1
ATOM 1281 C CA . THR A 1 193 ? 13.550 6.556 -30.399 1.00 95.00 193 THR A CA 1
ATOM 1282 C C . THR A 1 193 ? 14.945 7.061 -30.727 1.00 95.00 193 THR A C 1
ATOM 1284 O O . THR A 1 193 ? 15.301 8.173 -30.340 1.00 95.00 193 THR A O 1
ATOM 1287 N N . CYS A 1 194 ? 15.753 6.286 -31.444 1.00 96.38 194 CYS A N 1
ATOM 1288 C CA . CYS A 1 194 ? 17.078 6.737 -31.875 1.00 96.38 194 CYS A CA 1
ATOM 1289 C C . CYS A 1 194 ? 16.989 7.842 -32.938 1.00 96.38 194 CYS A C 1
ATOM 1291 O O . CYS A 1 194 ? 16.037 7.895 -33.718 1.00 96.38 194 CYS A O 1
ATOM 1293 N N . THR A 1 195 ? 17.989 8.717 -32.972 1.00 96.06 195 THR A N 1
ATOM 1294 C CA . THR A 1 195 ? 18.080 9.835 -33.917 1.00 96.06 195 THR A CA 1
ATOM 1295 C C . THR A 1 195 ? 18.991 9.454 -35.078 1.00 96.06 195 THR A C 1
ATOM 1297 O O . THR A 1 195 ? 20.067 8.900 -34.862 1.00 96.06 195 THR A O 1
ATOM 1300 N N . ALA A 1 196 ? 18.579 9.743 -36.313 1.00 94.62 196 ALA A N 1
ATOM 1301 C CA . ALA A 1 196 ? 19.409 9.510 -37.493 1.00 94.62 196 ALA A CA 1
ATOM 1302 C C . ALA A 1 196 ? 20.671 10.384 -37.478 1.00 94.62 196 ALA A C 1
ATOM 1304 O O . ALA A 1 196 ? 20.614 11.571 -37.154 1.00 94.62 196 ALA A O 1
ATOM 1305 N N . THR A 1 197 ? 21.805 9.802 -37.863 1.00 93.75 197 THR A N 1
ATOM 1306 C CA . THR A 1 197 ? 23.046 10.556 -38.062 1.00 93.75 197 THR A CA 1
ATOM 1307 C C . THR A 1 197 ? 22.966 11.279 -39.402 1.00 93.75 197 THR A C 1
ATOM 1309 O O . THR A 1 197 ? 22.816 10.629 -40.434 1.00 93.75 197 THR A O 1
ATOM 1312 N N . ALA A 1 198 ? 23.042 12.610 -39.388 1.00 94.00 198 ALA A N 1
ATOM 1313 C CA . ALA A 1 198 ? 23.095 13.417 -40.603 1.00 94.00 198 ALA A CA 1
ATOM 1314 C C . ALA A 1 198 ? 24.550 13.593 -41.057 1.00 94.00 198 ALA A C 1
ATOM 1316 O O . ALA A 1 198 ? 25.395 14.013 -40.264 1.00 94.00 198 ALA A O 1
ATOM 1317 N N . CYS A 1 199 ? 24.829 13.292 -42.322 1.00 93.62 199 CYS A N 1
ATOM 1318 C CA . CYS A 1 199 ? 26.145 13.470 -42.919 1.00 93.62 199 CYS A CA 1
ATOM 1319 C C . CYS A 1 199 ? 26.437 14.948 -43.189 1.00 93.62 199 CYS A C 1
ATOM 1321 O O . CYS A 1 199 ? 25.552 15.730 -43.563 1.00 93.62 199 CYS A O 1
ATOM 1323 N N . GLY A 1 200 ? 27.693 15.332 -42.971 1.00 93.31 200 GLY A N 1
ATOM 1324 C CA . GLY A 1 200 ? 28.186 16.677 -43.222 1.00 93.31 200 GLY A CA 1
ATOM 1325 C C . GLY A 1 200 ? 28.357 16.975 -44.711 1.00 93.31 200 GLY A C 1
ATOM 1326 O O . GLY A 1 200 ? 28.145 16.134 -45.582 1.00 93.31 200 GLY A O 1
ATOM 1327 N N . ALA A 1 201 ? 28.769 18.204 -45.020 1.00 93.25 201 ALA A N 1
ATOM 1328 C CA . ALA A 1 201 ? 29.109 18.566 -46.391 1.00 93.25 201 ALA A CA 1
ATOM 1329 C C . ALA A 1 201 ? 30.325 17.756 -46.872 1.00 93.25 201 ALA A C 1
ATOM 1331 O O . ALA A 1 201 ? 31.306 17.611 -46.142 1.00 93.25 201 ALA A O 1
ATOM 1332 N N . ASN A 1 202 ? 30.285 17.304 -48.126 1.00 92.12 202 ASN A N 1
ATOM 1333 C CA . ASN A 1 202 ? 31.284 16.427 -48.749 1.00 92.12 202 ASN A CA 1
ATOM 1334 C C . ASN A 1 202 ? 31.384 15.025 -48.125 1.00 92.12 202 ASN A C 1
ATOM 1336 O O . ASN A 1 202 ? 32.414 14.366 -48.269 1.00 92.12 202 ASN A O 1
ATOM 1340 N N . GLU A 1 203 ? 30.327 14.548 -47.475 1.00 94.75 203 GLU A N 1
ATOM 1341 C CA . GLU A 1 203 ? 30.173 13.155 -47.056 1.00 94.75 203 GLU A CA 1
ATOM 1342 C C . GLU A 1 203 ? 28.975 12.537 -47.775 1.00 94.75 203 GLU A C 1
ATOM 1344 O O . GLU A 1 203 ? 27.988 13.217 -48.026 1.00 94.75 203 GLU A O 1
ATOM 1349 N N . ARG A 1 204 ? 29.050 11.249 -48.107 1.00 93.00 204 ARG A N 1
ATOM 1350 C CA . ARG A 1 204 ? 27.937 10.456 -48.647 1.00 93.00 204 ARG A CA 1
ATOM 1351 C C . ARG A 1 204 ? 27.589 9.329 -47.687 1.00 93.00 204 ARG A C 1
ATOM 1353 O O . ARG A 1 204 ? 28.452 8.876 -46.933 1.00 93.00 204 ARG A O 1
ATOM 1360 N N . VAL A 1 205 ? 26.370 8.818 -47.766 1.00 95.75 205 VAL A N 1
ATOM 1361 C CA . VAL A 1 205 ? 25.972 7.611 -47.041 1.00 95.75 205 VAL A CA 1
ATOM 1362 C C . VAL A 1 205 ? 26.509 6.398 -47.787 1.00 95.75 205 VAL A C 1
ATOM 1364 O O . VAL A 1 205 ? 26.287 6.241 -48.986 1.00 95.75 205 VAL A O 1
ATOM 1367 N N . SER A 1 206 ? 27.231 5.534 -47.083 1.00 93.62 206 SER A N 1
ATOM 1368 C CA . SER A 1 206 ? 27.610 4.216 -47.581 1.00 93.62 206 SER A CA 1
ATOM 1369 C C . SER A 1 206 ? 27.561 3.205 -46.445 1.00 93.62 206 SER A C 1
ATOM 1371 O O . SER A 1 206 ? 28.233 3.392 -45.429 1.00 93.62 206 SER A O 1
ATOM 1373 N N . ASN A 1 207 ? 26.769 2.142 -46.605 1.00 93.25 207 ASN A N 1
ATOM 1374 C CA . ASN A 1 207 ? 26.543 1.114 -45.578 1.00 93.25 207 ASN A CA 1
ATOM 1375 C C . ASN A 1 207 ? 26.162 1.718 -44.213 1.00 93.25 207 ASN A C 1
ATOM 1377 O O . ASN A 1 207 ? 26.737 1.375 -43.179 1.00 93.25 207 ASN A O 1
ATOM 1381 N N . ASN A 1 208 ? 25.218 2.661 -44.222 1.00 93.31 208 ASN A N 1
ATOM 1382 C CA . ASN A 1 208 ? 24.722 3.364 -43.036 1.00 93.31 208 ASN A CA 1
ATOM 1383 C C . ASN A 1 208 ? 25.765 4.175 -42.244 1.00 93.31 208 ASN A C 1
ATOM 1385 O O . ASN A 1 208 ? 25.570 4.464 -41.060 1.00 93.31 208 ASN A O 1
ATOM 1389 N N . ALA A 1 209 ? 26.864 4.558 -42.891 1.00 92.69 209 ALA A N 1
ATOM 1390 C CA . ALA A 1 209 ? 27.880 5.442 -42.342 1.00 92.69 209 ALA A CA 1
ATOM 1391 C C . ALA A 1 209 ? 28.105 6.643 -43.265 1.00 92.69 209 ALA A C 1
ATOM 1393 O O . ALA A 1 209 ? 27.986 6.537 -44.486 1.00 92.69 209 ALA A O 1
ATOM 1394 N N . CYS A 1 210 ? 28.469 7.780 -42.675 1.00 94.69 210 CYS A N 1
ATOM 1395 C CA . CYS A 1 210 ? 28.915 8.946 -43.426 1.00 94.69 210 CYS A CA 1
ATOM 1396 C C . CYS A 1 210 ? 30.375 8.745 -43.829 1.00 94.69 210 CYS A C 1
ATOM 1398 O O . CYS A 1 210 ? 31.252 8.557 -42.985 1.00 94.69 210 CYS A O 1
ATOM 1400 N N . VAL A 1 211 ? 30.622 8.732 -45.133 1.00 95.31 211 VAL A N 1
ATOM 1401 C CA . VAL A 1 211 ? 31.935 8.496 -45.726 1.00 95.31 211 VAL A CA 1
ATOM 1402 C C . VAL A 1 211 ? 32.309 9.700 -46.571 1.00 95.31 211 VAL A C 1
ATOM 1404 O O . VAL A 1 211 ? 31.545 10.113 -47.442 1.00 95.31 211 VAL A O 1
ATOM 1407 N N . ALA A 1 212 ? 33.508 10.238 -46.357 1.00 95.44 212 ALA A N 1
ATOM 1408 C CA . ALA A 1 212 ? 34.005 11.371 -47.125 1.00 95.44 212 ALA A CA 1
ATOM 1409 C C . ALA A 1 212 ? 33.998 11.097 -48.641 1.00 95.44 212 ALA A C 1
ATOM 1411 O O . ALA A 1 212 ? 34.306 9.998 -49.125 1.00 95.44 212 ALA A O 1
ATOM 1412 N N . CYS A 1 213 ? 33.657 12.131 -49.400 1.00 93.38 213 CYS A N 1
ATOM 1413 C CA . CYS A 1 213 ? 33.786 12.154 -50.843 1.00 93.38 213 CYS A CA 1
ATOM 1414 C C . CYS A 1 213 ? 35.259 12.080 -51.261 1.00 93.38 213 CYS A C 1
ATOM 1416 O O . CYS A 1 213 ? 36.154 12.586 -50.581 1.00 93.38 213 CYS A O 1
ATOM 1418 N N . ALA A 1 214 ? 35.515 11.434 -52.399 1.00 90.81 214 ALA A N 1
ATOM 1419 C CA . ALA A 1 214 ? 36.846 11.431 -52.991 1.00 90.81 214 ALA A CA 1
ATOM 1420 C C . ALA A 1 214 ? 37.233 12.856 -53.416 1.00 90.81 214 ALA A C 1
ATOM 1422 O O . ALA A 1 214 ? 36.367 13.700 -53.669 1.00 90.81 214 ALA A O 1
ATOM 1423 N N . ALA A 1 215 ? 38.536 13.119 -53.535 1.00 85.50 215 ALA A N 1
ATOM 1424 C CA . ALA A 1 215 ? 39.019 14.403 -54.030 1.00 85.50 215 ALA A CA 1
ATOM 1425 C C . ALA A 1 215 ? 38.322 14.780 -55.352 1.00 85.50 215 ALA A C 1
ATOM 1427 O O . ALA A 1 215 ? 38.125 13.929 -56.219 1.00 85.50 215 ALA A O 1
ATOM 1428 N N . TYR A 1 216 ? 37.968 16.061 -55.492 1.00 84.62 216 TYR A N 1
ATOM 1429 C CA . TYR A 1 216 ? 37.253 16.622 -56.650 1.00 84.62 216 TYR A CA 1
ATOM 1430 C C . TYR A 1 216 ? 35.798 16.146 -56.837 1.00 84.62 216 TYR A C 1
ATOM 1432 O O . TYR A 1 216 ? 35.201 16.392 -57.886 1.00 84.62 216 TYR A O 1
ATOM 1440 N N . THR A 1 217 ? 35.203 15.517 -55.821 1.00 88.94 217 THR A N 1
ATOM 1441 C CA . THR A 1 217 ? 33.762 15.225 -55.757 1.00 88.94 217 THR A CA 1
ATOM 1442 C C . THR A 1 217 ? 33.153 15.876 -54.518 1.00 88.94 217 THR A C 1
ATOM 1444 O O . THR A 1 217 ? 33.846 16.067 -53.517 1.00 88.94 217 THR A O 1
ATOM 1447 N N . THR A 1 218 ? 31.880 16.254 -54.583 1.00 92.50 218 THR A N 1
ATOM 1448 C CA . THR A 1 218 ? 31.181 16.961 -53.499 1.00 92.50 218 THR A CA 1
ATOM 1449 C C . THR A 1 218 ? 29.816 16.347 -53.248 1.00 92.50 218 THR A C 1
ATOM 1451 O O . THR A 1 218 ? 29.223 15.762 -54.150 1.00 92.50 218 THR A O 1
ATOM 1454 N N . ASN A 1 219 ? 29.303 16.519 -52.035 1.00 91.25 219 ASN A N 1
ATOM 1455 C CA . ASN A 1 219 ? 27.928 16.182 -51.697 1.00 91.25 219 ASN A CA 1
ATOM 1456 C C . ASN A 1 219 ? 27.370 17.224 -50.724 1.00 91.25 219 ASN A C 1
ATOM 1458 O O . ASN A 1 219 ? 28.117 17.775 -49.905 1.00 91.25 219 ASN A O 1
ATOM 1462 N N . ALA A 1 220 ? 26.080 17.524 -50.833 1.00 91.81 220 ALA A N 1
ATOM 1463 C CA . ALA A 1 220 ? 25.423 18.432 -49.907 1.00 91.81 220 ALA A CA 1
ATOM 1464 C C . ALA A 1 220 ? 25.317 17.789 -48.514 1.00 91.81 220 ALA A C 1
ATOM 1466 O O . ALA A 1 220 ? 25.222 16.574 -48.381 1.00 91.81 220 ALA A O 1
ATOM 1467 N N . ALA A 1 221 ? 25.333 18.611 -47.464 1.00 93.12 221 ALA A N 1
ATOM 1468 C CA . ALA A 1 221 ? 25.039 18.126 -46.119 1.00 93.12 221 ALA A CA 1
ATOM 1469 C C . ALA A 1 221 ? 23.560 17.718 -46.005 1.00 93.12 221 ALA A C 1
ATOM 1471 O O . ALA A 1 221 ? 22.703 18.315 -46.661 1.00 93.12 221 ALA A O 1
ATOM 1472 N N . GLY A 1 222 ? 23.258 16.788 -45.098 1.00 90.44 222 GLY A N 1
ATOM 1473 C CA . GLY A 1 222 ? 21.881 16.431 -44.740 1.00 90.44 222 GLY A CA 1
ATOM 1474 C C . GLY A 1 222 ? 21.423 15.043 -45.178 1.00 90.44 222 GLY A C 1
ATOM 1475 O O . GLY A 1 222 ? 20.301 14.665 -44.844 1.00 90.44 222 GLY A O 1
ATOM 1476 N N . ASP A 1 223 ? 22.272 14.261 -45.849 1.00 91.69 223 ASP A N 1
ATOM 1477 C CA . ASP A 1 223 ? 21.978 12.846 -46.070 1.00 91.69 223 ASP A CA 1
ATOM 1478 C C . ASP A 1 223 ? 21.879 12.107 -44.733 1.00 91.69 223 ASP A C 1
ATOM 1480 O O . ASP A 1 22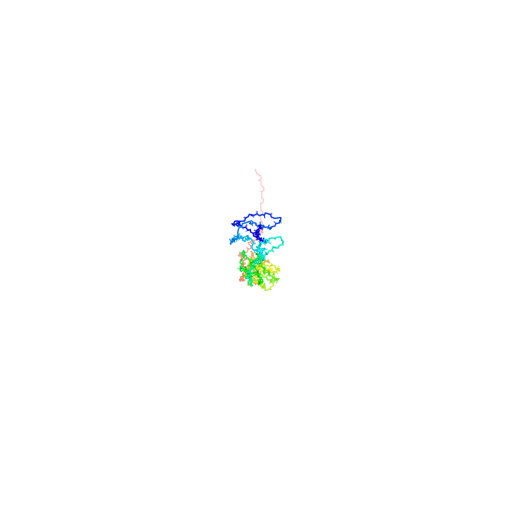3 ? 22.695 12.307 -43.832 1.00 91.69 223 ASP A O 1
ATOM 1484 N N . LEU A 1 224 ? 20.876 11.243 -44.591 1.00 94.44 224 LEU A N 1
ATOM 1485 C CA . LEU A 1 224 ? 20.646 10.507 -43.353 1.00 94.44 224 LEU A CA 1
ATOM 1486 C C . LEU A 1 224 ? 21.259 9.114 -43.448 1.00 94.44 224 LEU A C 1
ATOM 1488 O O . LEU A 1 224 ? 20.901 8.329 -44.322 1.00 94.44 224 LEU A O 1
ATOM 1492 N N . ALA A 1 225 ? 22.126 8.772 -42.499 1.00 92.44 225 ALA A N 1
ATOM 1493 C CA . ALA A 1 225 ? 22.824 7.491 -42.466 1.00 92.44 225 ALA A CA 1
ATOM 1494 C C . ALA A 1 225 ? 21.889 6.282 -42.260 1.00 92.44 225 ALA A C 1
ATOM 1496 O O . ALA A 1 225 ? 22.269 5.153 -42.541 1.00 92.44 225 ALA A O 1
ATOM 1497 N N . ASN A 1 226 ? 20.656 6.477 -41.791 1.00 91.94 226 ASN A N 1
ATOM 1498 C CA . ASN A 1 226 ? 19.637 5.420 -41.756 1.00 91.94 226 ASN A CA 1
ATOM 1499 C C . ASN A 1 226 ? 18.829 5.305 -43.068 1.00 91.94 226 ASN A C 1
ATOM 1501 O O . ASN A 1 226 ? 17.920 4.479 -43.151 1.00 91.94 226 ASN A O 1
ATOM 1505 N N . GLY A 1 227 ? 19.121 6.151 -44.057 1.00 89.19 227 GLY A N 1
ATOM 1506 C CA . GLY A 1 227 ? 18.580 6.098 -45.409 1.00 89.19 227 GLY A CA 1
ATOM 1507 C C . GLY A 1 227 ? 19.382 5.175 -46.328 1.00 89.19 227 GLY A C 1
ATOM 1508 O O . GLY A 1 227 ? 20.182 4.354 -45.879 1.00 89.19 227 GLY A O 1
ATOM 1509 N N . GLY A 1 228 ? 19.138 5.299 -47.633 1.00 91.06 228 GLY A N 1
ATOM 1510 C CA . GLY A 1 228 ? 19.903 4.583 -48.654 1.00 91.06 228 GLY A CA 1
ATOM 1511 C C . GLY A 1 228 ? 21.277 5.206 -48.905 1.00 91.06 228 GLY A C 1
ATOM 1512 O O . GLY A 1 228 ? 21.508 6.369 -48.579 1.00 91.06 228 GLY A O 1
ATOM 1513 N N . ASP A 1 229 ? 22.165 4.428 -49.523 1.00 93.75 229 ASP A N 1
ATOM 1514 C CA . ASP A 1 229 ? 23.468 4.911 -49.978 1.00 93.75 229 ASP A CA 1
ATOM 1515 C C . ASP A 1 229 ? 23.306 6.087 -50.956 1.00 93.75 229 ASP A C 1
ATOM 1517 O O . ASP A 1 229 ? 22.474 6.048 -51.868 1.00 93.75 229 ASP A O 1
ATOM 1521 N N . THR A 1 230 ? 24.126 7.123 -50.779 1.00 93.62 230 THR A N 1
ATOM 1522 C CA . THR A 1 230 ? 24.151 8.314 -51.638 1.00 93.62 230 THR A CA 1
ATOM 1523 C C . THR A 1 230 ? 25.468 8.400 -52.402 1.00 93.62 230 THR A C 1
ATOM 1525 O O . THR A 1 230 ? 26.425 7.676 -52.120 1.00 93.62 230 THR A O 1
ATOM 1528 N N . ALA A 1 231 ? 25.520 9.244 -53.430 1.00 92.38 231 ALA A N 1
ATOM 1529 C CA . ALA A 1 231 ? 26.685 9.399 -54.294 1.00 92.38 231 ALA A CA 1
ATOM 1530 C C . ALA A 1 231 ? 27.256 10.813 -54.178 1.00 92.38 231 ALA A C 1
ATOM 1532 O O . ALA A 1 231 ? 26.527 11.766 -53.933 1.00 92.38 231 ALA A O 1
ATOM 1533 N N . CYS A 1 232 ? 28.565 10.940 -54.383 1.00 93.81 232 CYS A N 1
ATOM 1534 C CA . CYS A 1 232 ? 29.181 12.249 -54.554 1.00 93.81 232 CYS A CA 1
ATOM 1535 C C . CYS A 1 232 ? 29.073 12.656 -56.020 1.00 93.81 232 CYS A C 1
ATOM 1537 O O . CYS A 1 232 ? 29.407 11.867 -56.910 1.00 93.81 232 CYS A O 1
ATOM 1539 N N . ASP A 1 233 ? 28.685 13.899 -56.259 1.00 90.31 233 ASP A N 1
ATOM 1540 C CA . ASP A 1 233 ? 28.677 14.467 -57.594 1.00 90.31 233 ASP A CA 1
ATOM 1541 C C . ASP A 1 233 ? 30.097 14.864 -57.990 1.00 90.31 233 ASP A C 1
ATOM 1543 O O . ASP A 1 233 ? 30.874 15.404 -57.190 1.00 90.31 233 ASP A O 1
ATOM 1547 N N . ALA A 1 234 ? 30.455 14.600 -59.247 1.00 82.19 234 ALA A N 1
ATOM 1548 C CA . ALA A 1 234 ? 31.668 15.164 -59.813 1.00 82.19 234 ALA A CA 1
ATOM 1549 C C . ALA A 1 234 ? 31.544 16.687 -59.758 1.00 82.19 234 ALA A C 1
ATOM 1551 O O . ALA A 1 234 ? 30.564 17.238 -60.264 1.00 82.19 234 ALA A O 1
ATOM 1552 N N . ALA A 1 235 ? 32.531 17.366 -59.167 1.00 64.88 235 ALA A N 1
ATOM 1553 C CA . ALA A 1 235 ? 32.568 18.817 -59.216 1.00 64.88 235 ALA A CA 1
ATOM 1554 C C . ALA A 1 235 ? 32.557 19.218 -60.695 1.00 64.88 235 ALA A C 1
ATOM 1556 O O . ALA A 1 235 ? 33.499 18.928 -61.439 1.00 64.88 235 ALA A O 1
ATOM 1557 N N . SER A 1 236 ? 31.458 19.811 -61.156 1.00 55.56 236 SER A N 1
ATOM 1558 C CA . SER A 1 236 ? 31.330 20.239 -62.538 1.00 55.56 236 SER A CA 1
ATOM 1559 C C . SER A 1 236 ? 32.425 21.269 -62.835 1.00 55.56 236 SER A C 1
ATOM 1561 O O . SER A 1 236 ? 32.345 22.410 -62.392 1.00 55.56 236 SER A O 1
ATOM 1563 N N . ALA A 1 237 ? 33.416 20.817 -63.608 1.00 48.84 237 ALA A N 1
ATOM 1564 C CA . ALA A 1 237 ? 34.460 21.555 -64.317 1.00 48.84 237 ALA A CA 1
ATOM 1565 C C . ALA A 1 237 ? 35.604 22.208 -63.501 1.00 48.84 237 ALA A C 1
ATOM 1567 O O . ALA A 1 237 ? 35.487 23.299 -62.962 1.00 48.84 237 ALA A O 1
ATOM 1568 N N . ALA A 1 238 ? 36.756 21.528 -63.573 1.00 47.22 238 ALA A N 1
ATOM 1569 C CA . ALA A 1 238 ? 38.092 22.015 -63.949 1.00 47.22 238 ALA A CA 1
ATOM 1570 C C . ALA A 1 238 ? 38.653 23.310 -63.308 1.00 47.22 238 ALA A C 1
ATOM 1572 O O . ALA A 1 238 ? 38.081 24.386 -63.485 1.00 47.22 238 ALA A O 1
ATOM 1573 N N . PRO A 1 239 ? 39.874 23.289 -62.720 1.00 43.81 239 PRO A N 1
ATOM 1574 C CA . PRO A 1 239 ? 40.605 24.533 -62.517 1.00 43.81 239 PRO A CA 1
ATOM 1575 C C . PRO A 1 239 ? 40.871 25.143 -63.896 1.00 43.81 239 PRO A C 1
ATOM 1577 O O . PRO A 1 239 ? 41.508 24.517 -64.747 1.00 43.81 239 PRO A O 1
ATOM 1580 N N . ALA A 1 240 ? 40.385 26.361 -64.136 1.00 49.88 240 ALA A N 1
ATOM 1581 C CA . ALA A 1 240 ? 40.900 27.178 -65.222 1.00 49.88 240 ALA A CA 1
ATOM 1582 C C . ALA A 1 240 ? 42.420 27.276 -65.018 1.00 49.88 240 ALA A C 1
ATOM 1584 O O . ALA A 1 240 ? 42.890 27.937 -64.092 1.00 49.88 240 ALA A O 1
ATOM 1585 N N . GLY A 1 241 ? 43.179 26.530 -65.825 1.00 43.59 241 GLY A N 1
ATOM 1586 C CA . GLY A 1 241 ? 44.633 26.518 -65.757 1.00 43.59 241 GLY A CA 1
ATOM 1587 C C . GLY A 1 241 ? 45.189 27.941 -65.892 1.00 43.59 241 GLY A C 1
ATOM 1588 O O . GLY A 1 241 ? 44.570 28.787 -66.548 1.00 43.59 241 GLY A O 1
ATOM 1589 N N . PRO A 1 242 ? 46.348 28.239 -65.284 1.00 48.12 242 PRO A N 1
ATOM 1590 C CA . PRO A 1 242 ? 46.951 29.554 -65.411 1.00 48.12 242 PRO A CA 1
ATOM 1591 C C . PRO A 1 242 ? 47.289 29.795 -66.885 1.00 48.12 242 PRO A C 1
ATOM 1593 O O . PRO A 1 242 ? 48.046 29.036 -67.492 1.00 48.12 242 PRO A O 1
ATOM 1596 N N . LYS A 1 243 ? 46.733 30.857 -67.479 1.00 42.66 243 LYS A N 1
ATOM 1597 C CA . LYS A 1 243 ? 47.156 31.342 -68.798 1.00 42.66 243 LYS A CA 1
ATOM 1598 C C . LYS A 1 243 ? 48.588 31.878 -68.686 1.00 42.66 243 LYS A C 1
ATOM 1600 O O . LYS A 1 243 ? 48.795 33.070 -68.484 1.00 42.66 243 LYS A O 1
ATOM 1605 N N . PHE A 1 244 ? 49.579 30.999 -68.808 1.00 42.31 244 PHE A N 1
ATOM 1606 C CA . PHE A 1 244 ? 50.958 31.384 -69.092 1.00 42.31 244 PHE A CA 1
ATOM 1607 C C . PHE A 1 244 ? 51.021 31.892 -70.537 1.00 42.31 244 PHE A C 1
ATOM 1609 O O . PHE A 1 244 ? 51.003 31.110 -71.486 1.00 42.31 244 PHE A O 1
ATOM 1616 N N . ILE A 1 245 ? 51.067 33.213 -70.716 1.00 47.59 245 ILE A N 1
ATOM 1617 C CA . ILE A 1 245 ? 51.440 33.824 -71.995 1.00 47.59 245 ILE A CA 1
ATOM 1618 C C . ILE A 1 245 ? 52.958 33.664 -72.132 1.00 47.59 245 ILE A C 1
ATOM 1620 O O . ILE A 1 245 ? 53.732 34.409 -71.537 1.00 47.59 245 ILE A O 1
ATOM 1624 N N . VAL A 1 246 ? 53.384 32.662 -72.898 1.00 40.84 246 VAL A N 1
ATOM 1625 C CA . VAL A 1 246 ? 54.771 32.519 -73.353 1.00 40.84 246 VAL A CA 1
ATOM 1626 C C . VAL A 1 246 ? 54.946 33.422 -74.576 1.00 40.84 246 VAL A C 1
ATOM 1628 O O . VAL A 1 246 ? 54.509 33.077 -75.669 1.00 40.84 246 VAL A O 1
ATOM 1631 N N . PHE A 1 247 ? 55.566 34.591 -74.400 1.00 41.34 247 PHE A N 1
ATOM 1632 C CA . PHE A 1 247 ? 56.083 35.396 -75.511 1.00 41.34 247 PHE A CA 1
ATOM 1633 C C . PHE A 1 247 ? 57.578 35.081 -75.666 1.00 41.34 247 PHE A C 1
ATOM 1635 O O . PHE A 1 247 ? 58.419 35.653 -74.976 1.00 41.34 247 PHE A O 1
ATOM 1642 N N . ALA A 1 248 ? 57.905 34.135 -76.548 1.00 41.66 248 ALA A N 1
ATOM 1643 C CA . ALA A 1 248 ? 59.263 33.903 -77.041 1.00 41.66 248 ALA A CA 1
ATOM 1644 C C . ALA A 1 248 ? 59.246 34.159 -78.562 1.00 41.66 248 ALA A C 1
ATOM 1646 O O . ALA A 1 248 ? 58.533 33.478 -79.289 1.00 41.66 248 ALA A O 1
ATOM 1647 N N . LEU A 1 249 ? 59.725 35.321 -79.016 1.00 45.28 249 LEU A N 1
ATOM 1648 C CA . LEU A 1 249 ? 61.108 35.647 -79.410 1.00 45.28 249 LEU A CA 1
ATOM 1649 C C . LEU A 1 249 ? 61.383 35.289 -80.883 1.00 45.28 249 LEU A C 1
ATOM 1651 O O . LEU A 1 249 ? 61.580 34.123 -81.178 1.00 45.28 249 LEU A O 1
ATOM 1655 N N . PHE A 1 250 ? 61.477 36.288 -81.773 1.00 42.34 250 PHE A N 1
ATOM 1656 C CA . PHE A 1 250 ? 62.383 36.263 -82.935 1.00 42.34 250 PHE A CA 1
ATOM 1657 C C . PHE A 1 250 ? 62.798 37.701 -83.329 1.00 42.34 250 PHE A C 1
ATOM 1659 O O . PHE A 1 250 ? 62.015 38.504 -83.827 1.00 42.34 250 PHE A O 1
ATOM 1666 N N . THR A 1 251 ? 64.061 37.990 -83.011 1.00 45.09 251 THR A N 1
ATOM 1667 C CA . THR A 1 251 ? 65.046 38.951 -83.563 1.00 45.09 251 THR A CA 1
ATOM 1668 C C . THR A 1 251 ? 64.943 39.196 -85.081 1.00 45.09 251 THR A C 1
ATOM 1670 O O . THR A 1 251 ? 64.504 38.299 -85.785 1.00 45.09 251 THR A O 1
ATOM 1673 N N . ALA A 1 252 ? 65.446 40.253 -85.733 1.00 43.44 252 ALA A N 1
ATOM 1674 C CA . ALA A 1 252 ? 66.146 41.507 -85.418 1.00 43.44 252 ALA A CA 1
ATOM 1675 C C . ALA A 1 252 ? 66.289 42.286 -86.753 1.00 43.44 252 ALA A C 1
ATOM 1677 O O . ALA A 1 252 ? 66.459 41.640 -87.785 1.00 43.44 252 ALA A O 1
ATOM 1678 N N . LEU A 1 253 ? 66.323 43.627 -86.757 1.00 40.25 253 LEU A N 1
ATOM 1679 C CA . LEU A 1 253 ? 67.099 44.391 -87.751 1.00 40.25 253 LEU A CA 1
ATOM 1680 C C . LEU A 1 253 ? 67.342 45.834 -87.282 1.00 40.25 253 LEU A C 1
ATOM 1682 O O . LEU A 1 253 ? 66.422 46.536 -86.871 1.00 40.25 253 LEU A O 1
ATOM 1686 N N . ALA A 1 254 ? 68.607 46.244 -87.317 1.00 44.19 254 ALA A N 1
ATOM 1687 C CA . ALA A 1 254 ? 69.115 47.529 -86.860 1.00 44.19 254 ALA A CA 1
ATOM 1688 C C . ALA A 1 254 ? 68.835 48.674 -87.850 1.00 44.19 254 ALA A C 1
ATOM 1690 O O . ALA A 1 254 ? 68.907 48.468 -89.057 1.00 44.19 254 ALA A O 1
ATOM 1691 N N . CYS A 1 255 ? 68.667 49.899 -87.342 1.00 31.69 255 CYS A N 1
ATOM 1692 C CA . CYS A 1 255 ? 69.213 51.099 -87.984 1.00 31.69 255 CYS A CA 1
ATOM 1693 C C . CYS A 1 255 ? 69.343 52.238 -86.962 1.00 31.69 255 CYS A C 1
ATOM 1695 O O . CYS A 1 255 ? 68.386 52.602 -86.282 1.00 31.69 255 CYS A O 1
ATOM 1697 N N . ALA A 1 256 ? 70.557 52.766 -86.843 1.00 39.91 256 ALA A N 1
ATOM 1698 C CA . ALA A 1 256 ? 70.905 53.918 -86.032 1.00 39.91 256 ALA A CA 1
ATOM 1699 C C . ALA A 1 256 ? 70.539 55.224 -86.752 1.00 39.91 256 ALA A C 1
ATOM 1701 O O . ALA A 1 256 ? 70.736 55.318 -87.959 1.00 39.91 256 ALA A O 1
ATOM 1702 N N . CYS A 1 257 ? 70.147 56.262 -86.009 1.00 33.12 257 CYS A N 1
ATOM 1703 C CA . CYS A 1 257 ? 70.753 57.585 -86.179 1.00 33.12 257 CYS A CA 1
ATOM 1704 C C . CYS A 1 257 ? 70.400 58.508 -85.008 1.00 33.12 257 CYS A C 1
ATOM 1706 O O . CYS A 1 257 ? 69.236 58.778 -84.727 1.00 33.12 257 CYS A O 1
ATOM 1708 N N . ALA A 1 258 ? 71.437 59.014 -84.351 1.00 37.84 258 ALA A N 1
ATOM 1709 C CA . ALA A 1 258 ? 71.363 60.207 -83.531 1.00 37.84 258 ALA A CA 1
ATOM 1710 C C . ALA A 1 258 ? 71.215 61.439 -84.437 1.00 37.84 258 ALA A C 1
ATOM 1712 O O . ALA A 1 258 ? 71.916 61.527 -85.444 1.00 37.84 258 ALA A O 1
ATOM 1713 N N . ARG A 1 259 ? 70.413 62.428 -84.027 1.00 36.16 259 ARG A N 1
ATOM 1714 C CA . ARG A 1 259 ? 70.880 63.818 -83.884 1.00 36.16 259 ARG A CA 1
ATOM 1715 C C . ARG A 1 259 ? 69.826 64.714 -83.240 1.00 36.16 259 ARG A C 1
ATOM 1717 O O . ARG A 1 259 ? 68.676 64.764 -83.654 1.00 36.16 259 ARG A O 1
ATOM 1724 N N . VAL A 1 260 ? 70.325 65.415 -82.231 1.00 38.50 260 VAL A N 1
ATOM 1725 C CA . VAL A 1 260 ? 69.817 66.647 -81.637 1.00 38.50 260 VAL A CA 1
ATOM 1726 C C . VAL A 1 260 ? 69.619 67.712 -82.720 1.00 38.50 260 VAL A C 1
ATOM 1728 O O . VAL A 1 260 ? 70.484 67.868 -83.587 1.00 38.50 260 VAL A O 1
ATOM 1731 N N . ALA A 1 261 ? 68.527 68.461 -82.603 1.00 41.94 261 ALA A N 1
ATOM 1732 C CA . ALA A 1 261 ? 68.464 69.890 -82.888 1.00 41.94 261 ALA A CA 1
ATOM 1733 C C . ALA A 1 261 ? 67.738 70.549 -81.710 1.00 41.94 261 ALA A C 1
ATOM 1735 O O . ALA A 1 261 ? 66.753 69.935 -81.237 1.00 41.94 261 ALA A O 1
#

Sequence (261 aa):
LARAAFAHASAGTATTISGFTAKSCGGTAQQYANSGASGTKTFTWTAPADLTSVSSVDISAGYAAGQGAVTRQTITLTRAPGAACATNQRVSSGACVACPAGSTRAAGDPVYGGDTTCTATLCATNERVSNNACVACAGSATNAAGDDATQSDTTCDGAACASNQHVSSSSCTACPAGTTRAAGDPVYGGDTTCTATACGANERVSNNACVACAAYTTNAAGDLANGGDTACDAASAAPAGPKFIVFALFTALACACARVA